Protein AF-A0AAW2T1U3-F1 (afdb_monomer_lite)

pLDDT: mean 70.85, std 22.04, range [19.8, 98.44]

Organism: Sesamum radiatum (NCBI:txid300843)

Secondary structure (DSSP, 8-state):
-EEEEETTEEEEEE-TTGGGGS---------TTPEEEEPEEEEEE---TTT-TTTS-HHHHHHHHHHTTEEEEEE-SSSSSS-S-SHHHHHHHHHHHTTT-SSEEEEPEE--HHHHT-HHHHHHHHHTT--SEEEESS--SSTTSPPP-HHHHHHHHHHHHHHT--EEEE--PPPSSGGG--S-TTSHHHHHHHHHHHHHHHTT---------S--GGGSPTT-GGG--SSPP--HHHHHHHTTT----HHHHHHHHGGGT--HHHHHIIIIIHHHHHTT-BTTB---SSSS-----EEEE--SSSS--BS-TTTTTTS-----

InterPro domains:
  IPR006680 Amidohydrolase-related [PF01979] (35-175)
  IPR011059 Metal-dependent hydrolase, composite domain superfamily [SSF51338] (3-47)
  IPR032466 Metal-dependent hydrolase [SSF51556] (39-281)
  IPR050138 Dihydroorotase/Allantoinase hydrolase-like [PTHR43668] (3-207)
  IPR056854 Allantoinase, composite domain [PF24890] (3-34)

Structure (mmCIF, N/CA/C/O backbone):
data_AF-A0AAW2T1U3-F1
#
_entry.id   AF-A0AAW2T1U3-F1
#
loop_
_atom_site.group_PDB
_atom_site.id
_atom_site.type_symbol
_atom_site.label_atom_id
_atom_site.label_alt_id
_atom_site.label_comp_id
_atom_site.label_asym_id
_atom_site.label_entity_id
_atom_site.label_seq_id
_atom_site.pdbx_PDB_ins_code
_atom_site.Cartn_x
_atom_site.Cartn_y
_atom_site.Cartn_z
_atom_site.occupancy
_atom_site.B_iso_or_equiv
_atom_site.auth_seq_id
_atom_site.auth_comp_id
_atom_site.auth_asym_id
_atom_site.auth_atom_id
_atom_site.pdbx_PDB_model_num
ATOM 1 N N . MET A 1 1 ? -17.128 -6.511 25.623 1.00 66.31 1 MET A N 1
ATOM 2 C CA . MET A 1 1 ? -15.661 -6.308 25.710 1.00 66.31 1 MET A CA 1
ATOM 3 C C . MET A 1 1 ? -15.383 -4.814 25.798 1.00 66.31 1 MET A C 1
ATOM 5 O O . MET A 1 1 ? -16.119 -4.059 25.180 1.00 66.31 1 MET A O 1
ATOM 9 N N . LYS A 1 2 ? -14.381 -4.370 26.562 1.00 74.31 2 LYS A N 1
ATOM 10 C CA . LYS A 1 2 ? -14.004 -2.949 26.672 1.00 74.31 2 LYS A CA 1
ATOM 11 C C . LYS A 1 2 ? -12.515 -2.789 26.355 1.00 74.31 2 LYS A C 1
ATOM 13 O O . LYS A 1 2 ? -11.715 -3.596 26.817 1.00 74.31 2 LYS A O 1
ATOM 18 N N . VAL A 1 3 ? -12.142 -1.766 25.586 1.00 75.19 3 VAL A N 1
ATOM 19 C CA . VAL A 1 3 ? -10.745 -1.505 25.191 1.00 75.19 3 VAL A CA 1
ATOM 20 C C . VAL A 1 3 ? -10.308 -0.159 25.758 1.00 75.19 3 VAL A C 1
ATOM 22 O O . VAL A 1 3 ? -10.872 0.877 25.415 1.00 75.19 3 VAL A O 1
ATOM 25 N N . GLU A 1 4 ? -9.301 -0.157 26.632 1.00 76.44 4 GLU A N 1
ATOM 26 C CA . GLU A 1 4 ? -8.728 1.084 27.150 1.00 76.44 4 GLU A CA 1
ATOM 27 C C . GLU A 1 4 ? -7.611 1.568 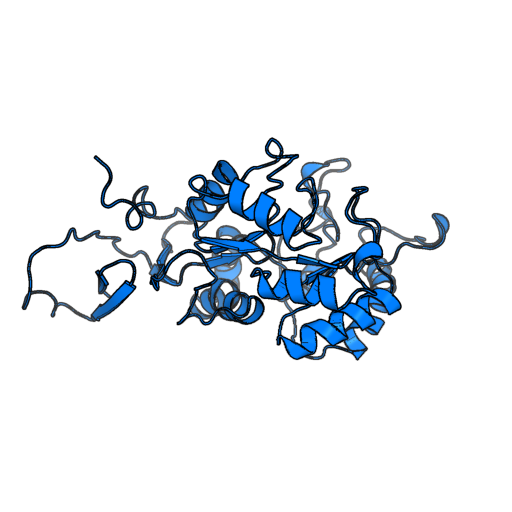26.224 1.00 76.44 4 GLU A C 1
ATOM 29 O O . GLU A 1 4 ? -6.635 0.855 25.994 1.00 76.44 4 GLU A O 1
ATOM 34 N N . VAL A 1 5 ? -7.700 2.816 25.760 1.00 75.62 5 VAL A N 1
ATOM 35 C CA . VAL A 1 5 ? -6.642 3.462 24.972 1.00 75.62 5 VAL A CA 1
ATOM 36 C C . VAL A 1 5 ? -5.960 4.565 25.789 1.00 75.62 5 VAL A C 1
ATOM 38 O O . VAL A 1 5 ? -6.611 5.345 26.493 1.00 75.62 5 VAL A O 1
ATOM 41 N N . LYS A 1 6 ? -4.626 4.644 25.740 1.00 75.06 6 LYS A N 1
ATOM 42 C CA . LYS A 1 6 ? -3.824 5.715 26.355 1.00 75.06 6 LYS A CA 1
ATOM 43 C C . LYS A 1 6 ? -2.677 6.115 25.429 1.00 75.06 6 LYS A C 1
ATOM 45 O O . LYS A 1 6 ? -1.852 5.279 25.076 1.00 75.06 6 LYS A O 1
ATOM 50 N N . GLY A 1 7 ? -2.602 7.401 25.075 1.00 72.62 7 GLY A N 1
ATOM 51 C CA . GLY A 1 7 ? -1.529 7.932 24.224 1.00 72.62 7 GLY A CA 1
ATOM 52 C C . GLY A 1 7 ? -1.446 7.225 22.872 1.00 72.62 7 GLY A C 1
ATOM 53 O O . GLY A 1 7 ? -0.357 6.857 22.447 1.00 72.62 7 GLY A O 1
ATOM 54 N N . GLY A 1 8 ? -2.606 6.944 22.269 1.00 70.50 8 GLY A N 1
ATOM 55 C CA . GLY A 1 8 ? -2.709 6.218 21.009 1.00 70.50 8 GLY A CA 1
ATOM 56 C C . GLY A 1 8 ? -2.575 4.700 21.116 1.00 70.50 8 GLY A C 1
ATOM 57 O O . GLY A 1 8 ? -2.875 4.036 20.142 1.00 70.50 8 GLY A O 1
ATOM 58 N N . LYS A 1 9 ? -2.179 4.122 22.261 1.00 67.19 9 LYS A N 1
ATOM 59 C CA . LYS A 1 9 ? -1.947 2.673 22.437 1.00 67.19 9 LYS A CA 1
ATOM 60 C C . LYS A 1 9 ? -3.082 1.981 23.174 1.00 67.19 9 LYS A C 1
ATOM 62 O O . LYS A 1 9 ? -3.606 2.543 24.136 1.00 67.19 9 LYS A O 1
ATOM 67 N N . ILE A 1 10 ? -3.372 0.731 22.811 1.00 73.75 10 ILE A N 1
ATOM 68 C CA . ILE A 1 10 ? -4.204 -0.150 23.640 1.00 73.75 10 ILE A CA 1
ATOM 69 C C . ILE A 1 10 ? -3.439 -0.432 24.939 1.00 73.75 10 ILE A C 1
ATOM 71 O O . ILE A 1 10 ? -2.336 -0.975 24.918 1.00 73.75 10 ILE A O 1
ATOM 75 N N . LYS A 1 11 ? -4.013 -0.014 26.067 1.00 75.62 11 LYS A N 1
ATOM 76 C CA . LYS A 1 11 ? -3.478 -0.224 27.417 1.00 75.62 11 LYS A CA 1
ATOM 77 C C . LYS A 1 11 ? -3.982 -1.532 28.019 1.00 75.62 11 LYS A C 1
ATOM 79 O O . LYS A 1 11 ? -3.214 -2.219 28.685 1.00 75.62 11 LYS A O 1
ATOM 84 N N . SER A 1 12 ? -5.249 -1.863 27.803 1.00 72.81 12 SER A N 1
ATOM 85 C CA . SER A 1 12 ? -5.863 -3.089 28.311 1.00 72.81 12 SER A CA 1
ATOM 86 C C . SER A 1 12 ? -7.121 -3.443 27.521 1.00 72.81 12 SER A C 1
ATOM 88 O O . SER A 1 12 ? -7.762 -2.578 26.918 1.00 72.81 12 SER A O 1
ATOM 90 N N . VAL A 1 13 ? -7.469 -4.728 27.546 1.00 75.69 13 VAL A N 1
ATOM 91 C CA . VAL A 1 13 ? -8.756 -5.255 27.087 1.00 75.69 13 VAL A CA 1
ATOM 92 C C . VAL A 1 13 ? -9.406 -5.918 28.294 1.00 75.69 13 VAL A C 1
ATOM 94 O O . VAL A 1 13 ? -8.779 -6.749 28.946 1.00 75.69 13 VAL A O 1
ATOM 97 N N . VAL A 1 14 ? -10.620 -5.491 28.633 1.00 73.44 14 VAL A N 1
ATOM 98 C CA . VAL A 1 14 ? -11.339 -5.926 29.836 1.00 73.44 14 VAL A CA 1
ATOM 99 C C . VAL A 1 14 ? -12.619 -6.647 29.429 1.00 73.44 14 VAL A C 1
ATOM 101 O O . VAL A 1 14 ? -13.410 -6.151 28.615 1.00 73.44 14 VAL A O 1
ATOM 104 N N . GLU A 1 15 ? -12.824 -7.823 30.010 1.00 69.25 15 GLU A N 1
ATOM 105 C CA . GLU A 1 15 ? -14.038 -8.622 29.869 1.00 69.25 15 GLU A CA 1
ATOM 106 C C . GLU A 1 15 ? -15.013 -8.335 31.022 1.00 69.25 15 GLU A C 1
ATOM 108 O O . GLU A 1 15 ? -14.605 -7.997 32.131 1.00 69.25 15 GLU A O 1
ATOM 113 N N . GLY A 1 16 ? -16.318 -8.442 30.757 1.00 65.12 16 GLY A N 1
ATOM 114 C CA . GLY A 1 16 ? -17.357 -8.267 31.778 1.00 65.12 16 GLY A CA 1
ATOM 115 C C . GLY A 1 16 ? -17.534 -6.839 32.320 1.00 65.12 16 GLY A C 1
ATOM 116 O O . GLY A 1 16 ? -17.120 -5.841 31.715 1.00 65.12 16 GLY A O 1
ATOM 117 N N . ASP A 1 17 ? -18.213 -6.741 33.465 1.00 64.69 17 ASP A N 1
ATOM 118 C CA . ASP A 1 17 ? -18.618 -5.483 34.111 1.00 64.69 17 ASP A CA 1
ATOM 119 C C . ASP A 1 17 ? -17.629 -4.945 35.152 1.00 64.69 17 ASP A C 1
ATOM 121 O O . ASP A 1 17 ? -17.893 -3.923 35.789 1.00 64.69 17 ASP A O 1
ATOM 125 N N . ASP A 1 18 ? -16.442 -5.543 35.237 1.00 60.94 18 ASP A N 1
ATOM 126 C CA . ASP A 1 18 ? -15.395 -5.233 36.224 1.00 60.94 18 ASP A CA 1
ATOM 127 C C . ASP A 1 18 ? -14.685 -3.875 36.005 1.00 60.94 18 ASP A C 1
ATOM 129 O O . ASP A 1 18 ? -13.613 -3.585 36.531 1.00 60.94 18 ASP A O 1
ATOM 133 N N . TRP A 1 19 ? -15.297 -2.989 35.220 1.00 60.12 19 TRP A N 1
ATOM 134 C CA . TRP A 1 19 ? -14.761 -1.679 34.852 1.00 60.12 19 TRP A CA 1
ATOM 135 C C . TRP A 1 19 ? -15.003 -0.595 35.911 1.00 60.12 19 TRP A C 1
ATOM 137 O O . TRP A 1 19 ? -14.378 0.463 35.861 1.00 60.12 19 TRP A O 1
ATOM 147 N N . ARG A 1 20 ? -15.911 -0.827 36.868 1.00 56.28 20 ARG A N 1
ATOM 148 C CA . ARG A 1 20 ? -16.372 0.207 37.813 1.00 56.28 20 ARG A CA 1
ATOM 149 C C . ARG A 1 20 ? -15.401 0.516 38.958 1.00 56.28 20 ARG A C 1
ATOM 151 O O . ARG A 1 20 ? -15.696 1.405 39.752 1.00 56.28 20 ARG A O 1
ATOM 158 N N . ALA A 1 21 ? -14.260 -0.166 39.058 1.00 51.19 21 ALA A N 1
ATOM 159 C CA . ALA A 1 21 ? -13.463 -0.122 40.282 1.00 51.19 21 ALA A CA 1
ATOM 160 C C . ALA A 1 21 ? -12.280 0.856 40.309 1.00 51.19 21 ALA A C 1
ATOM 162 O O . ALA A 1 21 ? -11.850 1.166 41.411 1.00 51.19 21 ALA A O 1
ATOM 163 N N . ASN A 1 22 ? -11.732 1.380 39.200 1.00 49.59 22 ASN A N 1
ATOM 164 C CA . ASN A 1 22 ? -10.597 2.310 39.321 1.00 49.59 22 ASN A CA 1
ATOM 165 C C . ASN A 1 22 ? -10.390 3.253 38.125 1.00 49.59 22 ASN A C 1
ATOM 167 O O . ASN A 1 22 ? -10.195 2.826 36.992 1.00 49.59 22 ASN A O 1
ATOM 171 N N . THR A 1 23 ? -10.283 4.545 38.452 1.00 52.12 23 THR A N 1
ATOM 172 C CA . THR A 1 23 ? -9.815 5.692 37.644 1.00 52.12 23 THR A CA 1
ATOM 173 C C . THR A 1 23 ? -10.788 6.306 36.630 1.00 52.12 23 THR A C 1
ATOM 175 O O . THR A 1 23 ? -10.838 5.970 35.451 1.00 52.12 23 THR A O 1
ATOM 178 N N . TRP A 1 24 ? -11.500 7.325 37.111 1.00 56.94 24 TRP A N 1
ATOM 179 C CA . TRP A 1 24 ? -12.267 8.283 36.321 1.00 56.94 24 TRP A CA 1
ATOM 180 C C . TRP A 1 24 ? -11.339 9.335 35.697 1.00 56.94 24 TRP A C 1
ATOM 182 O O . TRP A 1 24 ? -10.612 10.013 36.419 1.00 56.94 24 TRP A O 1
ATOM 192 N N . SER A 1 25 ? -11.362 9.453 34.362 1.00 53.41 25 SER A N 1
ATOM 193 C CA . SER A 1 25 ? -11.010 10.678 33.599 1.00 53.41 25 SER A CA 1
ATOM 194 C C . SER A 1 25 ? -11.196 10.577 32.068 1.00 53.41 25 SER A C 1
ATOM 196 O O . SER A 1 25 ? -10.762 11.480 31.359 1.00 53.41 25 SER A O 1
ATOM 198 N N . LYS A 1 26 ? -11.817 9.529 31.500 1.00 63.41 26 LYS A N 1
ATOM 199 C CA . LYS A 1 26 ? -11.852 9.346 30.033 1.00 63.41 26 LYS A CA 1
ATOM 200 C C . LYS A 1 26 ? -13.262 9.295 29.453 1.00 63.41 26 LYS A C 1
ATOM 202 O O . LYS A 1 26 ? -14.149 8.660 30.013 1.00 63.41 26 LYS A O 1
ATOM 207 N N . GLN A 1 27 ? -13.414 9.943 28.300 1.00 72.69 27 GLN A N 1
ATOM 208 C CA . GLN A 1 27 ? -14.537 9.802 27.379 1.00 72.69 27 GLN A CA 1
ATOM 209 C C . GLN A 1 27 ? -14.731 8.316 27.041 1.00 72.69 27 GLN A C 1
ATOM 211 O O . GLN A 1 27 ? -13.820 7.674 26.520 1.00 72.69 27 GLN A O 1
ATOM 216 N N . VAL A 1 28 ? -15.901 7.772 27.371 1.00 77.88 28 VAL A N 1
ATOM 217 C CA . VAL A 1 28 ? -16.317 6.429 26.955 1.00 77.88 28 VAL A CA 1
ATOM 218 C C . VAL A 1 28 ? -17.121 6.588 25.673 1.00 77.88 28 VAL A C 1
ATOM 220 O O . VAL A 1 28 ? -18.059 7.381 25.634 1.00 77.88 28 VAL A O 1
ATOM 223 N N . ILE A 1 29 ? -16.735 5.858 24.631 1.00 79.38 29 ILE A N 1
ATOM 224 C CA . ILE A 1 29 ? -17.495 5.782 23.385 1.00 79.38 29 ILE A CA 1
ATOM 225 C C . ILE A 1 29 ? -18.144 4.404 23.359 1.00 79.38 29 ILE A C 1
ATOM 227 O O . ILE A 1 29 ? -17.442 3.392 23.370 1.00 79.38 29 ILE A O 1
ATOM 231 N N . ASP A 1 30 ? -19.472 4.388 23.402 1.00 79.94 30 ASP A N 1
ATOM 232 C CA . ASP A 1 30 ? -20.268 3.171 23.295 1.00 79.94 30 ASP A CA 1
ATOM 233 C C . ASP A 1 30 ? -20.534 2.870 21.817 1.00 79.94 30 ASP A C 1
ATOM 235 O O . ASP A 1 30 ? -20.996 3.736 21.073 1.00 79.94 30 ASP A O 1
ATOM 239 N N . TYR A 1 31 ? -20.204 1.650 21.406 1.00 74.19 31 TYR A N 1
ATOM 240 C CA . TYR A 1 31 ? -20.352 1.164 20.037 1.00 74.19 31 TYR A CA 1
ATOM 241 C C . TYR A 1 31 ? -21.430 0.073 19.923 1.00 74.19 31 TYR A C 1
ATOM 243 O O . TYR A 1 31 ? -21.558 -0.549 18.870 1.00 74.19 31 TYR A O 1
ATOM 251 N N . GLY A 1 32 ? -22.212 -0.157 20.986 1.00 80.38 32 GLY A N 1
ATOM 252 C CA . GLY A 1 32 ? -23.281 -1.151 21.011 1.00 80.38 32 GLY A CA 1
ATOM 253 C C . GLY A 1 32 ? -22.772 -2.555 20.682 1.00 80.38 32 GLY A C 1
ATOM 254 O O . GLY A 1 32 ? -21.794 -3.026 21.259 1.00 80.38 32 GLY A O 1
ATOM 255 N N . GLU A 1 33 ? -23.424 -3.199 19.715 1.00 76.69 33 GLU A N 1
ATOM 256 C CA . GLU A 1 33 ? -23.117 -4.564 19.265 1.00 76.69 33 GLU A CA 1
ATOM 257 C C . GLU A 1 33 ? -22.034 -4.623 18.167 1.00 76.69 33 GLU A C 1
ATOM 259 O O . GLU A 1 33 ? -21.782 -5.686 17.595 1.00 76.69 33 GLU A O 1
ATOM 264 N N . ALA A 1 34 ? -21.394 -3.495 17.834 1.00 74.69 34 ALA A N 1
ATOM 265 C CA . ALA A 1 34 ? -20.351 -3.471 16.815 1.00 74.69 34 ALA A CA 1
ATOM 266 C C . ALA A 1 34 ? -19.112 -4.277 17.243 1.00 74.69 34 ALA A C 1
ATOM 268 O O . ALA A 1 34 ? -18.693 -4.295 18.405 1.00 74.69 34 ALA A O 1
ATOM 269 N N . VAL A 1 35 ? -18.476 -4.916 16.265 1.00 75.12 35 VAL A N 1
ATOM 270 C CA . VAL A 1 35 ? -17.243 -5.678 16.451 1.00 75.12 35 VAL A CA 1
ATOM 271 C C . VAL A 1 35 ? -16.053 -4.730 16.463 1.00 75.12 35 VAL A C 1
ATOM 273 O O . VAL A 1 35 ? -15.829 -3.995 15.506 1.00 75.12 35 VAL A O 1
ATOM 276 N N . ILE A 1 36 ? -15.241 -4.816 17.517 1.00 73.38 36 ILE A N 1
ATOM 277 C CA . ILE A 1 36 ? -13.933 -4.159 17.595 1.00 73.38 36 ILE A CA 1
ATOM 278 C C . ILE A 1 36 ? -12.884 -5.092 16.993 1.00 73.38 36 ILE A C 1
ATOM 280 O O . ILE A 1 36 ? -12.666 -6.187 17.513 1.00 73.38 36 ILE A O 1
ATOM 284 N N . MET A 1 37 ? -12.204 -4.656 15.935 1.00 74.31 37 MET A N 1
ATOM 285 C CA . MET A 1 37 ? -11.148 -5.429 15.273 1.00 74.31 37 MET A CA 1
ATOM 286 C C . MET A 1 37 ? -9.881 -4.590 15.046 1.00 74.31 37 MET A C 1
ATOM 288 O O . MET A 1 37 ? -9.951 -3.358 15.082 1.00 74.31 37 MET A O 1
ATOM 292 N N . PRO A 1 38 ? -8.710 -5.220 14.826 1.00 77.94 38 PRO A N 1
ATOM 293 C CA . PRO A 1 38 ? -7.517 -4.507 14.383 1.00 77.94 38 PRO A CA 1
ATOM 294 C C . PRO A 1 38 ? -7.802 -3.685 13.126 1.00 77.94 38 PRO A C 1
ATOM 296 O O . PRO A 1 38 ? -8.545 -4.128 12.248 1.00 77.94 38 PRO A O 1
ATOM 299 N N . GLY A 1 39 ? -7.211 -2.495 13.047 1.00 79.94 39 GLY A N 1
ATOM 300 C CA . GLY A 1 39 ? -7.319 -1.657 11.860 1.00 79.94 39 GLY A CA 1
ATOM 301 C C . GLY A 1 39 ? -6.777 -2.359 10.613 1.00 79.94 39 GLY A C 1
ATOM 302 O O . GLY A 1 39 ? -5.814 -3.135 10.685 1.00 79.94 39 GLY A O 1
ATOM 303 N N . LEU A 1 40 ? -7.424 -2.121 9.471 1.00 83.44 40 LEU A N 1
ATOM 304 C CA . LEU A 1 40 ? -7.040 -2.780 8.228 1.00 83.44 40 LEU A CA 1
ATOM 305 C C . LEU A 1 40 ? -5.822 -2.113 7.598 1.00 83.44 40 LEU A C 1
ATOM 307 O O . LEU A 1 40 ? -5.559 -0.924 7.812 1.00 83.44 40 LEU A O 1
ATOM 311 N N . ILE A 1 41 ? -5.097 -2.895 6.807 1.00 82.69 41 ILE A N 1
ATOM 312 C CA . ILE A 1 41 ? -3.896 -2.476 6.101 1.00 82.69 41 ILE A CA 1
ATOM 313 C C . ILE A 1 41 ? -4.074 -2.796 4.624 1.00 82.69 41 ILE A C 1
ATOM 315 O O . ILE A 1 41 ? -4.173 -3.964 4.244 1.00 82.69 41 ILE A O 1
ATOM 319 N N . ASP A 1 42 ? -4.067 -1.756 3.800 1.00 86.88 42 ASP A N 1
ATOM 320 C CA . ASP A 1 42 ? -4.045 -1.897 2.350 1.00 86.88 42 ASP A CA 1
ATOM 321 C C . ASP A 1 42 ? -2.623 -1.663 1.842 1.00 86.88 42 ASP A C 1
ATOM 323 O O . ASP A 1 42 ? -2.019 -0.619 2.080 1.00 86.88 42 ASP A O 1
ATOM 327 N N . VAL A 1 43 ? -2.069 -2.669 1.173 1.00 85.88 43 VAL A N 1
ATOM 328 C CA . VAL A 1 43 ? -0.693 -2.667 0.664 1.00 85.88 43 VAL A CA 1
ATOM 329 C C . VAL A 1 43 ? -0.596 -2.218 -0.793 1.00 85.88 43 VAL A C 1
ATOM 331 O O . VAL A 1 43 ? 0.502 -2.238 -1.349 1.00 85.88 43 VAL A O 1
ATOM 334 N N . HIS A 1 44 ? -1.711 -1.857 -1.432 1.00 90.31 44 HIS A N 1
ATOM 335 C CA . HIS A 1 44 ? -1.747 -1.500 -2.846 1.00 90.31 44 HIS A CA 1
ATOM 336 C C . HIS A 1 44 ? -2.694 -0.325 -3.105 1.00 90.31 44 HIS A C 1
ATOM 338 O O . HIS A 1 44 ? -3.707 -0.464 -3.785 1.00 90.31 44 HIS A O 1
ATOM 344 N N . ALA A 1 45 ? -2.312 0.857 -2.627 1.00 89.25 45 ALA A N 1
ATOM 345 C CA . ALA A 1 45 ? -2.989 2.105 -2.966 1.00 89.25 45 ALA A CA 1
ATOM 346 C C . ALA A 1 45 ? -2.156 2.936 -3.950 1.00 89.25 45 ALA A C 1
ATOM 348 O O . ALA A 1 45 ? -0.928 2.898 -3.910 1.00 89.25 45 ALA A O 1
ATOM 349 N N . HIS A 1 46 ? -2.828 3.697 -4.810 1.00 94.94 46 HIS A N 1
ATOM 350 C CA . HIS A 1 46 ? -2.219 4.718 -5.665 1.00 94.94 46 HIS A CA 1
ATOM 351 C C . HIS A 1 46 ? -2.840 6.058 -5.283 1.00 94.94 46 HIS A C 1
ATOM 353 O O . HIS A 1 46 ? -4.017 6.289 -5.545 1.00 94.94 46 HIS A O 1
ATOM 359 N N . LEU A 1 47 ? -2.087 6.893 -4.565 1.00 95.50 47 LEU A N 1
ATOM 360 C CA . LEU A 1 47 ? -2.536 8.223 -4.136 1.00 95.50 47 LEU A CA 1
ATOM 361 C C . LEU A 1 47 ? -2.056 9.336 -5.073 1.00 95.50 47 LEU A C 1
ATOM 363 O O . LEU A 1 47 ? -2.528 10.465 -4.965 1.00 95.50 47 LEU A O 1
ATOM 367 N N . ASP A 1 48 ? -1.118 9.018 -5.968 1.00 95.94 48 ASP A N 1
ATOM 368 C CA . ASP A 1 48 ? -0.698 9.826 -7.121 1.00 95.94 48 ASP A CA 1
ATOM 369 C C . ASP A 1 48 ? -0.150 11.232 -6.795 1.00 95.94 48 ASP A C 1
ATOM 371 O O . ASP A 1 48 ? 0.014 12.091 -7.662 1.00 95.94 48 ASP A O 1
ATOM 375 N N . ASP A 1 49 ? 0.215 11.455 -5.532 1.00 95.56 49 ASP A N 1
ATOM 376 C CA . ASP A 1 49 ? 0.712 12.718 -4.986 1.00 95.56 49 ASP A CA 1
ATOM 377 C C . ASP A 1 49 ? 2.183 12.546 -4.562 1.00 95.56 49 ASP A C 1
ATOM 379 O O . ASP A 1 49 ? 2.517 11.576 -3.873 1.00 95.56 49 ASP A O 1
ATOM 383 N N . PRO A 1 50 ? 3.105 13.444 -4.951 1.00 95.50 50 PRO A N 1
ATOM 384 C CA . PRO A 1 50 ? 2.923 14.650 -5.764 1.00 95.50 50 PRO A CA 1
ATOM 385 C C . PRO A 1 50 ? 2.763 14.381 -7.260 1.00 95.50 50 PRO A C 1
ATOM 387 O O . PRO A 1 50 ? 3.029 13.289 -7.749 1.00 95.50 50 PRO A O 1
ATOM 390 N N . GLY A 1 51 ? 2.372 15.426 -7.991 1.00 95.44 51 GLY A N 1
ATOM 391 C CA . GLY A 1 51 ? 2.483 15.507 -9.448 1.00 95.44 51 GLY A CA 1
ATOM 392 C C . GLY A 1 51 ? 1.191 15.233 -10.206 1.00 95.44 51 GLY A C 1
ATOM 393 O O . GLY A 1 51 ? 0.904 15.964 -11.147 1.00 95.44 51 GLY A O 1
ATOM 394 N N . ARG A 1 52 ? 0.409 14.239 -9.776 1.00 95.50 52 ARG A N 1
ATOM 395 C CA . ARG A 1 52 ? -0.931 13.938 -10.309 1.00 95.50 52 ARG A CA 1
ATOM 396 C C . ARG A 1 52 ? -1.966 13.945 -9.181 1.00 95.50 52 ARG A C 1
ATOM 398 O O . ARG A 1 52 ? -2.867 13.117 -9.117 1.00 95.50 52 ARG A O 1
ATOM 405 N N . THR A 1 53 ? -1.805 14.890 -8.253 1.00 93.25 53 THR A N 1
ATOM 406 C CA . THR A 1 53 ? -2.594 15.018 -7.019 1.00 93.25 53 THR A CA 1
ATOM 407 C C . THR A 1 53 ? -4.099 15.127 -7.285 1.00 93.25 53 THR A C 1
ATOM 409 O O . THR A 1 53 ? -4.897 14.802 -6.417 1.00 93.25 53 THR A O 1
ATOM 412 N N . GLU A 1 54 ? -4.500 15.592 -8.466 1.00 93.81 54 GLU A N 1
ATOM 413 C CA . GLU A 1 54 ? -5.891 15.695 -8.896 1.00 93.81 54 GLU A CA 1
ATOM 414 C C . GLU A 1 54 ? -6.549 14.356 -9.265 1.00 93.81 54 GLU A C 1
ATOM 416 O O . GLU A 1 54 ? -7.769 14.323 -9.414 1.00 93.81 54 GLU A O 1
ATOM 421 N N . TRP A 1 55 ? -5.778 13.272 -9.419 1.00 93.56 55 TRP A N 1
ATOM 422 C CA . TRP A 1 55 ? -6.321 11.928 -9.663 1.00 93.56 55 TRP A CA 1
ATOM 423 C C . TRP A 1 55 ? -6.923 11.337 -8.386 1.00 93.56 55 TRP A C 1
ATOM 425 O O . TRP A 1 55 ? -8.027 10.800 -8.419 1.00 93.56 55 TRP A O 1
ATOM 435 N N . GLU A 1 56 ? -6.223 11.498 -7.261 1.00 95.25 56 GLU A N 1
ATOM 436 C CA . GLU A 1 56 ? -6.712 11.158 -5.924 1.00 95.25 56 GLU A CA 1
ATOM 437 C C . GLU A 1 56 ? -6.151 12.163 -4.904 1.00 95.25 56 GLU A C 1
ATOM 439 O O . GLU A 1 56 ? -6.824 13.121 -4.532 1.00 95.25 56 GLU A O 1
ATOM 444 N N . GLY A 1 57 ? -4.884 12.013 -4.508 1.00 95.62 57 GLY A N 1
ATOM 445 C CA . GLY A 1 57 ? -4.223 12.864 -3.523 1.00 95.62 57 GLY A CA 1
ATOM 446 C C . GLY A 1 57 ? -4.250 12.299 -2.100 1.00 95.62 57 GLY A C 1
ATOM 447 O O . GLY A 1 57 ? -5.229 11.688 -1.665 1.00 95.62 57 GLY A O 1
ATOM 448 N N . PHE A 1 58 ? -3.194 12.564 -1.311 1.00 94.81 58 PHE A N 1
ATOM 449 C CA . PHE A 1 58 ? -3.119 12.082 0.080 1.00 94.81 58 PHE A CA 1
ATOM 450 C C . PHE A 1 58 ? -4.362 12.435 0.924 1.00 94.81 58 PHE A C 1
ATOM 452 O O . PHE A 1 58 ? -4.856 11.546 1.626 1.00 94.81 58 PHE A O 1
ATOM 459 N N . PRO A 1 59 ? -4.923 13.666 0.875 1.00 94.19 59 PRO A N 1
ATOM 460 C CA . PRO A 1 59 ? -6.072 14.016 1.707 1.00 94.19 59 PRO A CA 1
ATOM 461 C C . PRO A 1 59 ? -7.345 13.220 1.416 1.00 94.19 59 PRO A C 1
ATOM 463 O O . PRO A 1 59 ? -8.006 12.792 2.359 1.00 94.19 59 PRO A O 1
ATOM 466 N N . SER A 1 60 ? -7.751 13.063 0.153 1.00 92.56 60 SER A N 1
ATOM 467 C CA . SER A 1 60 ? -8.989 12.342 -0.178 1.00 92.56 60 SER A CA 1
ATOM 468 C C . SER A 1 60 ? -8.801 10.840 -0.023 1.00 92.56 60 SER A C 1
ATOM 470 O O . SER A 1 60 ? -9.606 10.225 0.676 1.00 92.56 60 SER A O 1
ATOM 472 N N . GLY A 1 61 ? -7.709 10.276 -0.544 1.00 91.44 61 GLY A N 1
ATOM 473 C CA . GLY A 1 61 ? -7.468 8.838 -0.483 1.00 91.44 61 GLY A CA 1
ATOM 474 C C . GLY A 1 61 ? -7.328 8.324 0.952 1.00 91.44 61 GLY A C 1
ATOM 475 O O . GLY A 1 61 ? -7.916 7.305 1.308 1.00 91.44 61 GLY A O 1
ATOM 476 N N . THR A 1 62 ? -6.661 9.068 1.845 1.00 88.38 62 THR A N 1
ATOM 477 C CA . THR A 1 62 ? -6.584 8.663 3.263 1.00 88.38 62 THR A CA 1
ATOM 478 C C . THR A 1 62 ? -7.894 8.859 4.031 1.00 88.38 62 THR A C 1
ATOM 480 O O . THR A 1 62 ? -8.163 8.100 4.963 1.00 88.38 62 THR A O 1
ATOM 483 N N . ARG A 1 63 ? -8.755 9.813 3.641 1.00 87.62 63 ARG A N 1
ATOM 484 C CA . ARG A 1 63 ? -10.126 9.905 4.181 1.00 87.62 63 ARG A CA 1
ATOM 485 C C . ARG A 1 63 ? -10.992 8.739 3.716 1.00 87.62 63 ARG A C 1
ATOM 487 O O . ARG A 1 63 ? -11.723 8.180 4.531 1.00 87.62 63 ARG A O 1
ATOM 494 N N . ALA A 1 64 ? -10.895 8.363 2.442 1.00 85.38 64 ALA A N 1
ATOM 495 C CA . ALA A 1 64 ? -11.594 7.207 1.890 1.00 85.38 64 ALA A CA 1
ATOM 496 C C . ALA A 1 64 ? -11.155 5.914 2.595 1.00 85.38 64 ALA A C 1
ATOM 498 O O . ALA A 1 64 ? -11.998 5.132 3.032 1.00 85.38 64 ALA A O 1
ATOM 499 N N . ALA A 1 65 ? -9.848 5.747 2.815 1.00 83.44 65 ALA A N 1
ATOM 500 C CA . ALA A 1 65 ? -9.292 4.644 3.590 1.00 83.44 65 ALA A CA 1
ATOM 501 C C . ALA A 1 65 ? -9.866 4.591 5.016 1.00 83.44 65 ALA A C 1
ATOM 503 O O . ALA A 1 65 ? -10.383 3.551 5.426 1.00 83.44 65 ALA A O 1
ATOM 504 N N . ALA A 1 66 ? -9.866 5.719 5.739 1.00 80.88 66 ALA A N 1
ATOM 505 C CA . ALA A 1 66 ? -10.436 5.795 7.085 1.00 80.88 66 ALA A CA 1
ATOM 506 C C . ALA A 1 66 ? -11.923 5.401 7.111 1.00 80.88 66 ALA A C 1
ATOM 508 O O . ALA A 1 66 ? -12.347 4.640 7.981 1.00 80.88 66 ALA A O 1
ATOM 509 N N . ALA A 1 67 ? -12.708 5.879 6.138 1.00 79.50 67 ALA A N 1
ATOM 510 C CA . ALA A 1 67 ? -14.124 5.538 6.008 1.00 79.50 67 ALA A CA 1
ATOM 511 C C . ALA A 1 67 ? -14.349 4.042 5.711 1.00 79.50 67 ALA A C 1
ATOM 513 O O . ALA A 1 67 ? -15.336 3.470 6.169 1.00 79.50 67 ALA A O 1
ATOM 514 N N . GLY A 1 68 ? -13.421 3.397 4.996 1.00 76.94 68 GLY A N 1
ATOM 515 C CA . GLY A 1 68 ? -13.420 1.955 4.725 1.00 76.94 68 GLY A CA 1
ATOM 516 C C . GLY A 1 68 ? -12.859 1.081 5.855 1.00 76.94 68 GLY A C 1
ATOM 517 O O . GLY A 1 68 ? -12.793 -0.138 5.700 1.00 76.94 68 GLY A O 1
ATOM 518 N N . GLY A 1 69 ? -12.434 1.678 6.974 1.00 76.06 69 GLY A N 1
ATOM 519 C CA . GLY A 1 69 ? -11.821 0.974 8.105 1.00 76.06 69 GLY A CA 1
ATOM 520 C C . GLY A 1 69 ? -10.342 0.624 7.933 1.00 76.06 69 GLY A C 1
ATOM 521 O O . GLY A 1 69 ? -9.766 -0.088 8.761 1.00 76.06 69 GLY A O 1
ATOM 522 N N . ILE A 1 70 ? -9.709 1.151 6.885 1.00 83.44 70 ILE A N 1
ATOM 523 C CA . ILE A 1 70 ? -8.270 1.059 6.670 1.00 83.44 70 ILE A CA 1
ATOM 524 C C . ILE A 1 70 ? -7.584 2.106 7.538 1.00 83.44 70 ILE A C 1
ATOM 526 O O . ILE A 1 70 ? -7.905 3.288 7.493 1.00 83.44 70 ILE A O 1
ATOM 530 N N . THR A 1 71 ? -6.625 1.667 8.346 1.00 84.75 71 THR A N 1
ATOM 531 C CA . THR A 1 71 ? -5.872 2.535 9.262 1.00 84.75 71 THR A CA 1
ATOM 532 C C . THR A 1 71 ? -4.421 2.739 8.839 1.00 84.75 71 THR A C 1
ATOM 534 O O . THR A 1 71 ? -3.727 3.587 9.419 1.00 84.75 71 THR A O 1
ATOM 537 N N . THR A 1 72 ? -3.980 1.964 7.845 1.00 86.06 72 THR A N 1
ATOM 538 C CA . THR A 1 72 ? -2.646 2.023 7.249 1.00 86.06 72 THR A CA 1
ATOM 539 C C . THR A 1 72 ? -2.727 1.735 5.749 1.00 86.06 72 THR A C 1
ATOM 541 O O . THR A 1 72 ? -3.238 0.692 5.349 1.00 86.06 72 THR A O 1
ATOM 544 N N . LEU A 1 73 ? -2.199 2.640 4.929 1.00 87.69 73 LEU A N 1
ATOM 545 C CA . LEU A 1 73 ? -1.993 2.449 3.493 1.00 87.69 73 LEU A CA 1
ATOM 546 C C . LEU A 1 73 ? -0.510 2.265 3.198 1.00 87.69 73 LEU A C 1
ATOM 548 O O . LEU A 1 73 ? 0.323 2.912 3.830 1.00 87.69 73 LEU A O 1
ATOM 552 N N . ILE A 1 74 ? -0.175 1.450 2.204 1.00 91.88 74 ILE A N 1
ATOM 553 C CA . ILE A 1 74 ? 1.141 1.469 1.572 1.00 91.88 74 ILE A CA 1
ATOM 554 C C . ILE A 1 74 ? 0.974 1.971 0.138 1.00 91.88 74 ILE A C 1
ATOM 556 O O . ILE A 1 74 ? 0.387 1.290 -0.705 1.00 91.88 74 ILE A O 1
ATOM 560 N N . ASP A 1 75 ? 1.463 3.184 -0.111 1.00 96.56 75 ASP A N 1
ATOM 561 C CA . ASP A 1 75 ? 1.345 3.862 -1.399 1.00 96.56 75 ASP A CA 1
ATOM 562 C C . ASP A 1 75 ? 2.344 3.296 -2.421 1.00 96.56 75 ASP A C 1
ATOM 564 O O . ASP A 1 75 ? 3.522 3.056 -2.118 1.00 96.56 75 ASP A O 1
ATOM 568 N N . MET A 1 76 ? 1.855 3.060 -3.637 1.00 97.56 76 MET A N 1
ATOM 569 C CA . MET A 1 76 ? 2.619 2.539 -4.765 1.00 97.56 76 MET A CA 1
ATOM 570 C C . MET A 1 76 ? 3.598 3.587 -5.321 1.00 97.56 76 MET A C 1
ATOM 572 O O . MET A 1 76 ? 3.366 4.790 -5.228 1.00 97.56 76 MET A O 1
ATOM 576 N N . PRO A 1 77 ? 4.734 3.171 -5.914 1.00 97.12 77 PRO A N 1
ATOM 577 C CA . PRO A 1 77 ? 5.800 4.105 -6.278 1.00 97.12 77 PRO A CA 1
ATOM 578 C C . PRO A 1 77 ? 5.596 4.791 -7.631 1.00 97.12 77 PRO A C 1
ATOM 580 O O . PRO A 1 77 ? 6.447 5.582 -8.024 1.00 97.12 77 PRO A O 1
ATOM 583 N N . LEU A 1 78 ? 4.530 4.472 -8.356 1.00 95.12 78 LEU A N 1
ATOM 584 C CA . LEU A 1 78 ? 4.241 4.992 -9.689 1.00 95.12 78 LEU A CA 1
ATOM 585 C C . LEU A 1 78 ? 2.968 5.839 -9.673 1.00 95.12 78 LEU A C 1
ATOM 587 O O . LEU A 1 78 ? 2.346 5.986 -8.626 1.00 95.12 78 LEU A O 1
ATOM 591 N N . ASN A 1 79 ? 2.627 6.412 -10.828 1.00 95.38 79 ASN A N 1
ATOM 592 C CA . ASN A 1 79 ? 1.534 7.365 -11.067 1.00 95.38 79 ASN A CA 1
ATOM 593 C C . ASN A 1 79 ? 1.698 8.724 -10.366 1.00 95.38 79 ASN A C 1
ATOM 595 O O . ASN A 1 79 ? 1.428 9.750 -10.988 1.00 95.38 79 ASN A O 1
ATOM 599 N N . SER A 1 80 ? 2.273 8.789 -9.167 1.00 94.50 80 SER A N 1
ATOM 600 C CA . SER A 1 80 ? 2.868 10.036 -8.670 1.00 94.50 80 SER A CA 1
ATOM 601 C C . SER A 1 80 ? 3.988 10.497 -9.608 1.00 94.50 80 SER A C 1
ATOM 603 O O . SER A 1 80 ? 4.740 9.664 -10.114 1.00 94.50 80 SER A O 1
ATOM 605 N N . PHE A 1 81 ? 4.145 11.805 -9.795 1.00 95.00 81 PHE A N 1
ATOM 606 C CA . PHE A 1 81 ? 5.234 12.386 -10.573 1.00 95.00 81 PHE A CA 1
ATOM 607 C C . PHE A 1 81 ? 6.086 13.345 -9.716 1.00 95.00 81 PHE A C 1
ATOM 609 O O . PHE A 1 81 ? 5.574 14.354 -9.221 1.00 95.00 81 PHE A O 1
ATOM 616 N N . PRO A 1 82 ? 7.399 13.093 -9.567 1.00 96.81 82 PRO A N 1
ATOM 617 C CA . PRO A 1 82 ? 8.142 11.949 -10.105 1.00 96.81 82 PRO A CA 1
ATOM 618 C C . PRO A 1 82 ? 7.803 10.628 -9.394 1.00 96.81 82 PRO A C 1
ATOM 620 O O . PRO A 1 82 ? 7.488 10.615 -8.201 1.00 96.81 82 PRO A O 1
ATOM 623 N N . SER A 1 83 ? 7.938 9.512 -10.113 1.00 98.19 83 SER A N 1
ATOM 624 C CA . SER A 1 83 ? 7.876 8.171 -9.529 1.00 98.19 83 SER A CA 1
ATOM 625 C C . SER A 1 83 ? 8.934 7.971 -8.434 1.00 98.19 83 SER A C 1
ATOM 627 O O . SER A 1 83 ? 10.046 8.497 -8.492 1.00 98.19 83 SER A O 1
ATOM 629 N N . THR A 1 84 ? 8.592 7.187 -7.413 1.00 98.25 84 THR A N 1
ATOM 630 C CA . THR A 1 84 ? 9.383 6.962 -6.193 1.00 98.25 84 THR A CA 1
ATOM 631 C C . THR A 1 84 ? 10.480 5.917 -6.412 1.00 98.25 84 THR A C 1
ATOM 633 O O . THR A 1 84 ? 10.420 4.809 -5.886 1.00 98.25 84 THR A O 1
ATOM 636 N N . VAL A 1 85 ? 11.481 6.245 -7.228 1.00 98.38 85 VAL A N 1
ATOM 637 C CA . VAL A 1 85 ? 12.569 5.333 -7.649 1.00 98.38 85 VAL A CA 1
ATOM 638 C C . VAL A 1 85 ? 13.924 5.643 -6.995 1.00 98.38 85 VAL A C 1
ATOM 640 O O . VAL A 1 85 ? 14.921 4.981 -7.280 1.00 98.38 85 VAL A O 1
ATOM 643 N N . SER A 1 86 ? 13.982 6.644 -6.115 1.00 98.44 86 SER A N 1
ATOM 644 C CA . SER A 1 86 ? 15.194 7.068 -5.403 1.00 98.44 86 SER A CA 1
ATOM 645 C C . SER A 1 86 ? 14.873 7.625 -4.013 1.00 98.44 86 SER A C 1
ATOM 647 O O . SER A 1 86 ? 13.730 7.981 -3.722 1.00 98.44 86 SER A O 1
ATOM 649 N N . GLU A 1 87 ? 15.883 7.753 -3.153 1.00 98.31 87 GLU A N 1
ATOM 650 C CA . GLU A 1 87 ? 15.739 8.395 -1.839 1.00 98.31 87 GLU A CA 1
ATOM 651 C C . GLU A 1 87 ? 15.145 9.813 -1.947 1.00 98.31 87 GLU A C 1
ATOM 653 O O . GLU A 1 87 ? 14.305 10.211 -1.141 1.00 98.31 87 GLU A O 1
ATOM 658 N N . GLU A 1 88 ? 15.562 10.586 -2.949 1.00 98.38 88 GLU A N 1
ATOM 659 C CA . GLU A 1 88 ? 15.104 11.957 -3.167 1.00 98.38 88 GLU A CA 1
ATOM 660 C C . GLU A 1 88 ? 13.616 11.997 -3.523 1.00 98.38 88 GLU A C 1
ATOM 662 O O . GLU A 1 88 ? 12.856 12.758 -2.925 1.00 98.38 88 GLU A O 1
ATOM 667 N N . THR A 1 89 ? 13.186 11.147 -4.458 1.00 98.38 89 THR A N 1
ATOM 668 C CA . THR A 1 89 ? 11.774 11.058 -4.866 1.00 98.38 89 THR A CA 1
ATOM 669 C C . THR A 1 89 ? 10.886 10.536 -3.735 1.00 98.38 89 THR A C 1
ATOM 671 O O . THR A 1 89 ? 9.796 11.068 -3.523 1.00 98.38 89 THR A O 1
ATOM 674 N N . LEU A 1 90 ? 11.382 9.603 -2.914 1.00 97.69 90 LEU A N 1
ATOM 675 C CA . LEU A 1 90 ? 10.694 9.171 -1.696 1.00 97.69 90 LEU A CA 1
ATOM 676 C C . LEU A 1 90 ? 10.527 10.327 -0.704 1.00 97.69 90 LEU A C 1
ATOM 678 O O . LEU A 1 90 ? 9.432 10.540 -0.189 1.00 97.69 90 LEU A O 1
ATOM 682 N N . LYS A 1 91 ? 11.572 11.125 -0.464 1.00 97.31 91 LYS A N 1
ATOM 683 C CA . LYS A 1 91 ? 11.482 12.297 0.424 1.00 97.31 91 LYS A CA 1
ATOM 684 C C . LYS A 1 91 ? 10.483 13.339 -0.079 1.00 97.31 91 LYS A C 1
ATOM 686 O O . LYS A 1 91 ? 9.794 13.948 0.739 1.00 97.31 91 LYS A O 1
ATOM 691 N N . LEU A 1 92 ? 10.377 13.538 -1.395 1.00 97.69 92 LEU A N 1
ATOM 692 C CA . LEU A 1 92 ? 9.354 14.412 -1.980 1.00 97.69 92 LEU A CA 1
ATOM 693 C C . LEU A 1 92 ? 7.945 13.892 -1.690 1.00 97.69 92 LEU A C 1
ATOM 695 O O . LEU A 1 92 ? 7.095 14.661 -1.242 1.00 97.69 92 LEU A O 1
ATOM 699 N N . LYS A 1 93 ? 7.719 12.590 -1.881 1.00 96.50 93 LYS A N 1
ATOM 700 C CA . LYS A 1 93 ? 6.435 11.944 -1.602 1.00 96.50 93 LYS A CA 1
ATOM 701 C C . LYS A 1 93 ? 6.064 11.993 -0.119 1.00 96.50 93 LYS A C 1
ATOM 703 O O . LYS A 1 93 ? 4.959 12.397 0.235 1.00 96.50 93 LYS A O 1
ATOM 708 N N . ILE A 1 94 ? 7.025 11.707 0.756 1.00 94.31 94 ILE A N 1
ATOM 709 C CA . ILE A 1 94 ? 6.881 11.852 2.205 1.00 94.31 94 ILE A CA 1
ATOM 710 C C . ILE A 1 94 ? 6.469 13.285 2.568 1.00 94.31 94 ILE A C 1
ATOM 712 O O . ILE A 1 94 ? 5.526 13.482 3.331 1.00 94.31 94 ILE A O 1
ATOM 716 N N . LYS A 1 95 ? 7.141 14.295 2.002 1.00 95.94 95 LYS A N 1
ATOM 717 C CA . LYS A 1 95 ? 6.805 15.706 2.228 1.00 95.94 95 LYS A CA 1
ATOM 718 C C . LYS A 1 95 ? 5.403 16.055 1.723 1.00 95.94 95 LYS A C 1
ATOM 720 O O . LYS A 1 95 ? 4.711 16.833 2.368 1.00 95.94 95 LYS A O 1
ATOM 725 N N . ALA A 1 96 ? 4.970 15.486 0.599 1.00 94.62 96 ALA A N 1
ATOM 726 C CA . ALA A 1 96 ? 3.621 15.694 0.079 1.00 94.62 96 ALA A CA 1
ATOM 727 C C . ALA A 1 96 ? 2.540 15.103 1.003 1.00 94.62 96 ALA A C 1
ATOM 729 O O . ALA A 1 96 ? 1.459 15.682 1.106 1.00 94.62 96 ALA A O 1
ATOM 730 N N . ALA A 1 97 ? 2.832 14.011 1.712 1.00 92.69 97 ALA A N 1
ATOM 731 C CA . ALA A 1 97 ? 1.921 13.403 2.682 1.00 92.69 97 ALA A CA 1
ATOM 732 C C . ALA A 1 97 ? 1.859 14.149 4.031 1.00 92.69 97 ALA A C 1
ATOM 734 O O . ALA A 1 97 ? 0.850 14.069 4.738 1.00 92.69 97 ALA A O 1
ATOM 735 N N . GLN A 1 98 ? 2.922 14.865 4.414 1.00 88.62 98 GLN A N 1
ATOM 736 C CA . GLN A 1 98 ? 3.010 15.536 5.717 1.00 88.62 98 GLN A CA 1
ATOM 737 C C . GLN A 1 98 ? 1.815 16.458 5.969 1.00 88.62 98 GLN A C 1
ATOM 739 O O . GLN A 1 98 ? 1.429 17.246 5.110 1.00 88.62 98 GLN A O 1
ATOM 744 N N . GLU A 1 99 ? 1.229 16.331 7.165 1.00 88.19 99 GLU A N 1
ATOM 745 C CA . GLU A 1 99 ? 0.102 17.149 7.650 1.00 88.19 99 GLU A CA 1
ATOM 746 C C . GLU A 1 99 ? -1.177 17.063 6.791 1.00 88.19 99 GLU A C 1
ATOM 748 O O . GLU A 1 99 ? -2.121 17.828 6.981 1.00 88.19 99 GLU A O 1
ATOM 753 N N . ARG A 1 100 ? -1.232 16.105 5.858 1.00 91.75 100 ARG A N 1
ATOM 754 C CA . ARG A 1 100 ? -2.308 15.947 4.869 1.00 91.75 100 ARG A CA 1
ATOM 755 C C . ARG A 1 100 ? -2.976 14.570 4.908 1.00 91.75 100 ARG A C 1
ATOM 757 O O . ARG A 1 100 ? -3.913 14.342 4.147 1.00 91.75 100 ARG A O 1
ATOM 764 N N . ILE A 1 101 ? -2.514 13.675 5.783 1.00 89.38 101 ILE A N 1
ATOM 765 C CA . ILE A 1 101 ? -2.988 12.291 5.919 1.00 89.38 101 ILE A CA 1
ATOM 766 C C . ILE A 1 101 ? -3.935 12.104 7.111 1.00 89.38 101 ILE A C 1
ATOM 768 O O . ILE A 1 101 ? -3.773 12.727 8.158 1.00 89.38 101 ILE A O 1
ATOM 772 N N . PHE A 1 102 ? -4.904 11.202 6.953 1.00 89.12 102 PHE A N 1
ATOM 773 C CA . PHE A 1 102 ? -5.893 10.840 7.982 1.00 89.12 102 PHE A CA 1
ATOM 774 C C . PHE A 1 102 ? -5.715 9.409 8.523 1.00 89.12 102 PHE A C 1
ATOM 776 O O . PHE A 1 102 ? -6.319 9.044 9.531 1.00 89.12 102 PHE A O 1
ATOM 783 N N . VAL A 1 103 ? -4.865 8.609 7.876 1.00 84.88 103 VAL A N 1
ATOM 784 C CA . VAL A 1 103 ? -4.445 7.257 8.284 1.00 84.88 103 VAL A CA 1
ATOM 785 C C . VAL A 1 103 ? -2.925 7.151 8.150 1.00 84.88 103 VAL A C 1
ATOM 787 O O . VAL A 1 103 ? -2.318 8.031 7.541 1.00 84.88 103 VAL A O 1
ATOM 790 N N . ASP A 1 104 ? -2.293 6.111 8.705 1.00 86.19 104 ASP A N 1
ATOM 791 C CA . ASP A 1 104 ? -0.841 5.955 8.501 1.00 86.19 104 ASP A CA 1
ATOM 792 C C . ASP A 1 104 ? -0.555 5.629 7.040 1.00 86.19 104 ASP A C 1
ATOM 794 O O . ASP A 1 104 ? -1.316 4.897 6.407 1.00 86.19 104 ASP A O 1
ATOM 798 N N . VAL A 1 105 ? 0.567 6.127 6.526 1.00 89.50 105 VAL A N 1
ATOM 799 C CA . VAL A 1 105 ? 1.003 5.844 5.161 1.00 89.50 105 VAL A CA 1
ATOM 800 C C . VAL A 1 105 ? 2.453 5.372 5.174 1.00 89.50 105 VAL A C 1
ATOM 802 O O . VAL A 1 105 ? 3.333 6.061 5.688 1.00 89.50 105 VAL A O 1
ATOM 805 N N . GLY A 1 106 ? 2.688 4.186 4.622 1.00 91.00 106 GLY A N 1
ATOM 806 C CA . GLY A 1 106 ? 4.003 3.704 4.214 1.00 91.00 106 GLY A CA 1
ATOM 807 C C . GLY A 1 106 ? 4.182 3.819 2.702 1.00 91.00 106 GLY A C 1
ATOM 808 O O . GLY A 1 106 ? 3.231 4.091 1.973 1.00 91.00 106 GLY A O 1
ATOM 809 N N . PHE A 1 107 ? 5.402 3.581 2.225 1.00 95.69 107 PHE A N 1
ATOM 810 C CA . PHE A 1 107 ? 5.746 3.774 0.817 1.00 95.69 107 PHE A CA 1
ATOM 811 C C . PHE A 1 107 ? 6.502 2.573 0.266 1.00 95.69 107 PHE A C 1
ATOM 813 O O . PHE A 1 107 ? 7.468 2.094 0.872 1.00 95.69 107 PHE A O 1
ATOM 820 N N . TRP A 1 108 ? 6.089 2.111 -0.908 1.00 97.56 108 TRP A N 1
ATOM 821 C CA . TRP A 1 108 ? 6.919 1.251 -1.739 1.00 97.56 108 TRP A CA 1
ATOM 822 C C . TRP A 1 108 ? 7.957 2.089 -2.492 1.00 97.56 108 TRP A C 1
ATOM 824 O O . TRP A 1 108 ? 7.707 3.238 -2.850 1.00 97.56 108 TRP A O 1
ATOM 834 N N . GLY A 1 109 ? 9.123 1.501 -2.751 1.00 97.81 109 GLY A N 1
ATOM 835 C CA . GLY A 1 109 ? 10.094 2.027 -3.706 1.00 97.81 109 GLY A CA 1
ATOM 836 C C . GLY A 1 109 ? 9.909 1.398 -5.087 1.00 97.81 109 GLY A C 1
ATOM 837 O O . GLY A 1 109 ? 9.371 0.302 -5.217 1.00 97.81 109 GLY A O 1
ATOM 838 N N . GLY A 1 110 ? 10.347 2.071 -6.140 1.00 98.00 110 GLY A N 1
ATOM 839 C CA . GLY A 1 110 ? 10.323 1.552 -7.503 1.00 98.00 110 GLY A CA 1
ATOM 840 C C . GLY A 1 110 ? 11.617 0.834 -7.873 1.00 98.00 110 GLY A C 1
ATOM 841 O O . GLY A 1 110 ? 12.703 1.351 -7.619 1.00 98.00 110 GLY A O 1
ATOM 842 N N . LEU A 1 111 ? 11.500 -0.330 -8.511 1.00 98.06 111 LEU A N 1
ATOM 843 C CA . LEU A 1 111 ? 12.586 -0.989 -9.235 1.00 98.06 111 LEU A CA 1
ATOM 844 C C . LEU A 1 111 ? 12.354 -0.799 -10.734 1.00 98.06 111 LEU A C 1
ATOM 846 O O . LEU A 1 111 ? 11.412 -1.375 -11.291 1.00 98.06 111 LEU A O 1
ATOM 850 N N . VAL A 1 112 ? 13.234 -0.022 -11.358 1.00 98.12 112 VAL A N 1
ATOM 851 C CA . VAL A 1 112 ? 13.201 0.359 -12.775 1.00 98.12 112 VAL A CA 1
ATOM 852 C C . VAL A 1 112 ? 14.578 0.106 -13.410 1.00 98.12 112 VAL A C 1
ATOM 854 O O . VAL A 1 112 ? 15.573 0.044 -12.682 1.00 98.12 112 VAL A O 1
ATOM 857 N N . PRO A 1 113 ? 14.685 -0.068 -14.740 1.00 97.88 113 PRO A N 1
ATOM 858 C CA . PRO A 1 113 ? 15.966 -0.261 -15.429 1.00 97.88 113 PRO A CA 1
ATOM 859 C C . PRO A 1 113 ? 17.086 0.698 -14.989 1.00 97.88 113 PRO A C 1
ATOM 861 O O . PRO A 1 113 ? 18.230 0.283 -14.814 1.00 97.88 113 PRO A O 1
ATOM 864 N N . GLU A 1 114 ? 16.749 1.964 -14.751 1.00 97.19 114 GLU A N 1
ATOM 865 C CA . GLU A 1 114 ? 17.682 3.040 -14.416 1.00 97.19 114 GLU A CA 1
ATOM 866 C C . GLU A 1 114 ? 18.349 2.861 -13.046 1.00 97.19 114 GLU A C 1
ATOM 868 O O . GLU A 1 114 ? 19.481 3.309 -12.856 1.00 97.19 114 GLU A O 1
ATOM 873 N N . ASN A 1 115 ? 17.673 2.214 -12.088 1.00 97.94 115 ASN A N 1
ATOM 874 C CA . ASN A 1 115 ? 18.210 1.982 -10.744 1.00 97.94 115 ASN A CA 1
ATOM 875 C C . ASN A 1 115 ? 18.568 0.513 -10.467 1.00 97.94 115 ASN A C 1
ATOM 877 O O . ASN A 1 115 ? 19.299 0.244 -9.515 1.00 97.94 115 ASN A O 1
ATOM 881 N N . ALA A 1 116 ? 18.127 -0.428 -11.310 1.00 97.19 116 ALA A N 1
ATOM 882 C CA . ALA A 1 116 ? 18.263 -1.862 -11.064 1.00 97.19 116 ALA A CA 1
ATOM 883 C C . ALA A 1 116 ? 19.717 -2.322 -10.883 1.00 97.19 116 ALA A C 1
ATOM 885 O O . ALA A 1 116 ? 20.005 -3.097 -9.977 1.00 97.19 116 ALA A O 1
ATOM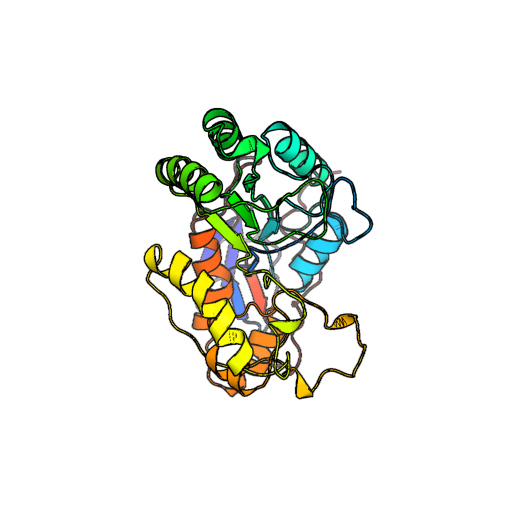 886 N N . PHE A 1 117 ? 20.645 -1.810 -11.697 1.00 97.62 117 PHE A N 1
ATOM 887 C CA . PHE A 1 117 ? 22.073 -2.157 -11.619 1.00 97.62 117 PHE A CA 1
ATOM 888 C C . PHE A 1 117 ? 22.867 -1.298 -10.622 1.00 97.62 117 PHE A C 1
ATOM 890 O O . PHE A 1 117 ? 24.092 -1.396 -10.549 1.00 97.62 117 PHE A O 1
ATOM 897 N N . ASN A 1 118 ? 22.194 -0.440 -9.853 1.00 97.50 118 ASN A N 1
ATOM 898 C CA . ASN A 1 118 ? 22.817 0.427 -8.863 1.00 97.50 118 ASN A CA 1
ATOM 899 C C . ASN A 1 118 ? 22.375 0.022 -7.453 1.00 97.50 118 ASN A C 1
ATOM 901 O O . ASN A 1 118 ? 21.472 0.620 -6.864 1.00 97.50 118 ASN A O 1
ATOM 905 N N . ALA A 1 119 ? 23.055 -0.983 -6.895 1.00 96.12 119 ALA A N 1
ATOM 906 C CA . ALA A 1 119 ? 22.760 -1.495 -5.560 1.00 96.12 119 ALA A CA 1
ATOM 907 C C . ALA A 1 119 ? 22.756 -0.388 -4.495 1.00 96.12 119 ALA A C 1
ATOM 909 O O . ALA A 1 119 ? 21.840 -0.337 -3.686 1.00 96.12 119 ALA A O 1
ATOM 910 N N . THR A 1 120 ? 23.707 0.550 -4.539 1.00 97.88 120 THR A N 1
ATOM 911 C CA . THR A 1 120 ? 23.770 1.664 -3.581 1.00 97.88 120 THR A CA 1
ATOM 912 C C . THR A 1 120 ? 22.537 2.567 -3.652 1.00 97.88 120 THR A C 1
ATOM 914 O O . THR A 1 120 ? 22.061 3.034 -2.621 1.00 97.88 120 THR A O 1
ATOM 917 N N . SER A 1 121 ? 21.988 2.814 -4.845 1.00 97.88 121 SER A N 1
ATOM 918 C CA . SER A 1 121 ? 20.752 3.594 -4.992 1.00 97.88 121 SER A CA 1
ATOM 919 C C . SER A 1 121 ? 19.554 2.879 -4.361 1.00 97.88 121 SER A C 1
ATOM 921 O O . SER A 1 121 ? 18.784 3.504 -3.629 1.00 97.88 121 SER A O 1
ATOM 923 N N . LEU A 1 122 ? 19.436 1.566 -4.582 1.00 97.88 122 LEU A N 1
ATOM 924 C CA . LEU A 1 122 ? 18.382 0.739 -3.991 1.00 97.88 122 LEU A CA 1
ATOM 925 C C . LEU A 1 122 ? 18.523 0.632 -2.464 1.00 97.88 122 LEU A C 1
ATOM 927 O O . LEU A 1 122 ? 17.534 0.761 -1.747 1.00 97.88 122 LEU A O 1
ATOM 931 N N . GLU A 1 123 ? 19.745 0.450 -1.961 1.00 97.94 123 GLU A N 1
ATOM 932 C CA . GLU A 1 123 ? 20.058 0.421 -0.526 1.00 97.94 123 GLU A CA 1
ATOM 933 C C . GLU A 1 123 ? 19.656 1.741 0.143 1.00 97.94 123 GLU A C 1
ATOM 935 O O . GLU A 1 123 ? 18.916 1.726 1.125 1.00 97.94 123 GLU A O 1
ATOM 940 N N . ARG A 1 124 ? 20.013 2.889 -0.451 1.00 97.94 124 ARG A N 1
ATOM 941 C CA . ARG A 1 124 ? 19.610 4.212 0.055 1.00 97.94 124 ARG A CA 1
ATOM 942 C C . ARG A 1 124 ? 18.098 4.417 0.067 1.00 97.94 124 ARG A C 1
ATOM 944 O O . ARG A 1 124 ? 17.573 5.010 1.005 1.00 97.94 124 ARG A O 1
ATOM 951 N N . LEU A 1 125 ? 17.384 3.925 -0.945 1.00 97.19 125 LEU A N 1
ATOM 952 C CA . LEU A 1 125 ? 15.921 3.992 -0.987 1.00 97.19 125 LEU A CA 1
ATOM 953 C C . LEU A 1 125 ? 15.280 3.174 0.150 1.00 97.19 125 LEU A C 1
ATOM 955 O O . LEU A 1 125 ? 14.350 3.647 0.806 1.00 97.19 125 LEU A O 1
ATOM 959 N N . LEU A 1 126 ? 15.800 1.975 0.425 1.00 92.88 126 LEU A N 1
ATOM 960 C CA . LEU A 1 126 ? 15.341 1.123 1.529 1.00 92.88 126 LEU A CA 1
ATOM 961 C C . LEU A 1 126 ? 15.686 1.725 2.900 1.00 92.88 126 LEU A C 1
ATOM 963 O O . LEU A 1 126 ? 14.843 1.742 3.797 1.00 92.88 126 LEU A O 1
ATOM 967 N N . GLU A 1 127 ? 16.894 2.266 3.062 1.00 94.19 127 GLU A N 1
ATOM 968 C CA . GLU A 1 127 ? 17.347 2.941 4.287 1.00 94.19 127 GLU A CA 1
ATOM 969 C C . GLU A 1 127 ? 16.561 4.219 4.582 1.00 94.19 127 GLU A C 1
ATOM 971 O O . GLU A 1 127 ? 16.315 4.544 5.744 1.00 94.19 127 GLU A O 1
ATOM 976 N N . ALA A 1 128 ? 16.102 4.910 3.537 1.00 91.50 128 ALA A N 1
ATOM 977 C CA . ALA A 1 128 ? 15.222 6.066 3.651 1.00 91.50 128 ALA A CA 1
ATOM 978 C C . ALA A 1 128 ? 13.787 5.711 4.084 1.00 91.50 128 ALA A C 1
ATOM 980 O O . ALA A 1 128 ? 13.003 6.616 4.373 1.00 91.50 128 ALA A O 1
ATOM 981 N N . GLY A 1 129 ? 13.445 4.420 4.168 1.00 88.88 129 GLY A N 1
ATOM 982 C CA . GLY A 1 129 ? 12.190 3.940 4.745 1.00 88.88 129 GLY A CA 1
ATOM 983 C C . GLY A 1 129 ? 11.232 3.262 3.768 1.00 88.88 129 GLY A C 1
ATOM 984 O O . GLY A 1 129 ? 10.112 2.948 4.173 1.00 88.88 129 GLY A O 1
ATOM 985 N N . ALA A 1 130 ? 11.635 3.004 2.517 1.00 92.38 130 ALA A N 1
ATOM 986 C CA . ALA A 1 130 ? 10.819 2.200 1.608 1.00 92.38 130 ALA A CA 1
ATOM 987 C C . ALA A 1 130 ? 10.605 0.784 2.177 1.00 92.38 130 ALA A C 1
ATOM 989 O O . ALA A 1 130 ? 11.547 0.110 2.603 1.00 92.38 130 ALA A O 1
ATOM 990 N N . LEU A 1 131 ? 9.358 0.309 2.172 1.00 90.50 131 LEU A N 1
ATOM 991 C CA . LEU A 1 131 ? 8.989 -0.973 2.788 1.00 90.50 131 LEU A CA 1
ATOM 992 C C . LEU A 1 131 ? 9.353 -2.193 1.934 1.00 90.50 131 LEU A C 1
ATOM 994 O O . LEU A 1 131 ? 9.245 -3.326 2.397 1.00 90.50 131 LEU A O 1
ATOM 998 N N . GLY A 1 132 ? 9.805 -1.959 0.707 1.00 91.75 132 GLY A N 1
ATOM 999 C CA . GLY A 1 132 ? 10.170 -2.937 -0.310 1.00 91.75 132 GLY A CA 1
ATOM 1000 C C . GLY A 1 132 ? 10.184 -2.262 -1.673 1.00 91.75 132 GLY A C 1
ATOM 1001 O O . GLY A 1 132 ? 10.083 -1.034 -1.755 1.00 91.75 132 GLY A O 1
ATOM 1002 N N . LEU A 1 133 ? 10.301 -3.056 -2.734 1.00 95.44 133 LEU A N 1
ATOM 1003 C CA . LEU A 1 133 ? 10.292 -2.538 -4.101 1.00 95.44 133 LEU A CA 1
ATOM 1004 C C . LEU A 1 133 ? 9.086 -3.061 -4.885 1.00 95.44 133 LEU A C 1
ATOM 1006 O O . LEU A 1 133 ? 8.613 -4.167 -4.641 1.00 95.44 133 LEU A O 1
ATOM 1010 N N . LYS A 1 134 ? 8.615 -2.285 -5.857 1.00 96.88 134 LYS A N 1
ATOM 1011 C CA . LYS A 1 134 ? 7.610 -2.672 -6.851 1.00 96.88 134 LYS A CA 1
ATOM 1012 C C . LYS A 1 134 ? 8.220 -2.575 -8.241 1.00 96.88 134 LYS A C 1
ATOM 1014 O O . LYS A 1 134 ? 8.986 -1.658 -8.518 1.00 96.88 134 LYS A O 1
ATOM 1019 N N . SER A 1 135 ? 7.840 -3.485 -9.125 1.00 92.75 135 SER A N 1
ATOM 1020 C CA . SER A 1 135 ? 8.230 -3.460 -10.530 1.00 92.75 135 SER A CA 1
ATOM 1021 C C . SER A 1 135 ? 7.086 -3.872 -11.457 1.00 92.75 135 SER A C 1
ATOM 1023 O O . SER A 1 135 ? 6.029 -4.325 -10.998 1.00 92.75 135 SER A O 1
ATOM 1025 N N . PHE A 1 136 ? 7.290 -3.686 -12.757 1.00 90.75 136 PHE A N 1
ATOM 1026 C CA . PHE A 1 136 ? 6.362 -4.024 -13.834 1.00 90.75 136 PHE A CA 1
ATOM 1027 C C . PHE A 1 136 ? 7.095 -4.831 -14.903 1.00 90.75 136 PHE A C 1
ATOM 1029 O O . PHE A 1 136 ? 8.169 -4.419 -15.320 1.00 90.75 136 PHE A O 1
ATOM 1036 N N . MET A 1 137 ? 6.525 -5.948 -15.356 1.00 85.50 137 MET A N 1
ATOM 1037 C CA . MET A 1 137 ? 7.076 -6.757 -16.461 1.00 85.50 137 MET A CA 1
ATOM 1038 C C . MET A 1 137 ? 6.489 -6.387 -17.831 1.00 85.50 137 MET A C 1
ATOM 1040 O O . MET A 1 137 ? 6.946 -6.880 -18.858 1.00 85.50 137 MET A O 1
ATOM 1044 N N . CYS A 1 138 ? 5.503 -5.494 -17.842 1.00 84.44 138 CYS A N 1
ATOM 1045 C CA . CYS A 1 138 ? 4.893 -4.898 -19.022 1.00 84.44 138 CYS A CA 1
ATOM 1046 C C . CYS A 1 138 ? 4.901 -3.363 -18.881 1.00 84.44 138 CYS A C 1
ATOM 1048 O O . CYS A 1 138 ? 5.135 -2.853 -17.781 1.00 84.44 138 CYS A O 1
ATOM 1050 N N . PRO A 1 139 ? 4.669 -2.592 -19.955 1.00 86.75 139 PRO A N 1
ATOM 1051 C CA . PRO A 1 139 ? 4.576 -1.140 -19.862 1.00 86.75 139 PRO A CA 1
ATOM 1052 C C . PRO A 1 139 ? 3.539 -0.700 -18.820 1.00 86.75 139 PRO A C 1
ATOM 1054 O O . PRO A 1 139 ? 2.377 -1.088 -18.883 1.00 86.75 139 PRO A O 1
ATOM 1057 N N . SER A 1 140 ? 3.954 0.150 -17.880 1.00 85.31 140 SER A N 1
ATOM 1058 C CA . SER A 1 140 ? 3.122 0.627 -16.764 1.00 85.31 140 SER A CA 1
ATOM 1059 C C . SER A 1 140 ? 2.045 1.641 -17.170 1.00 85.31 140 SER A C 1
ATOM 1061 O O . SER A 1 140 ? 1.202 2.007 -16.356 1.00 85.31 140 SER A O 1
ATOM 1063 N N . GLY A 1 141 ? 2.083 2.125 -18.415 1.00 85.56 141 GLY A N 1
ATOM 1064 C CA . GLY A 1 141 ? 1.216 3.196 -18.912 1.00 85.56 141 GLY A CA 1
ATOM 1065 C C . GLY A 1 141 ? 1.749 4.612 -18.659 1.00 85.56 141 GLY A C 1
ATOM 1066 O O . GLY A 1 141 ? 1.145 5.569 -19.141 1.00 85.56 141 GLY A O 1
ATOM 1067 N N . ILE A 1 142 ? 2.887 4.761 -17.969 1.00 88.56 142 ILE A N 1
ATOM 1068 C CA . ILE A 1 142 ? 3.570 6.045 -17.755 1.00 88.56 142 ILE A CA 1
ATOM 1069 C C . ILE A 1 142 ? 5.058 5.956 -18.119 1.00 88.56 142 ILE A C 1
ATOM 1071 O O . ILE A 1 142 ? 5.663 4.887 -18.089 1.00 88.56 142 ILE A O 1
ATOM 1075 N N . ASN A 1 143 ? 5.663 7.096 -18.457 1.00 89.56 143 ASN A N 1
ATOM 1076 C CA . ASN A 1 143 ? 7.030 7.137 -18.990 1.00 89.56 143 ASN A CA 1
ATOM 1077 C C . ASN A 1 143 ? 8.122 7.093 -17.912 1.00 89.56 143 ASN A C 1
ATOM 1079 O O . ASN A 1 143 ? 9.237 6.674 -18.198 1.00 89.56 143 ASN A O 1
ATOM 1083 N N . ASP A 1 144 ? 7.828 7.539 -16.690 1.00 92.75 144 ASP A N 1
ATOM 1084 C CA . ASP A 1 144 ? 8.794 7.633 -15.589 1.00 92.75 144 ASP A CA 1
ATOM 1085 C C . ASP A 1 144 ? 8.823 6.385 -14.689 1.00 92.75 144 ASP A C 1
ATOM 1087 O O . ASP A 1 144 ? 9.502 6.374 -13.663 1.00 92.75 144 ASP A O 1
ATOM 1091 N N . PHE A 1 145 ? 8.123 5.320 -15.096 1.00 96.56 145 PHE A N 1
ATOM 1092 C CA . PHE A 1 145 ? 8.180 4.000 -14.467 1.00 96.56 145 PHE A CA 1
ATOM 1093 C C . PHE A 1 145 ? 8.279 2.883 -15.524 1.00 96.56 145 PHE A C 1
ATOM 1095 O O . PHE A 1 145 ? 7.302 2.162 -15.761 1.00 96.56 145 PHE A O 1
ATOM 1102 N N . PRO A 1 146 ? 9.420 2.756 -16.223 1.00 95.38 146 PRO A N 1
ATOM 1103 C CA . PRO A 1 146 ? 9.565 1.781 -17.297 1.00 95.38 146 PRO A CA 1
ATOM 1104 C C . PRO A 1 146 ? 9.580 0.334 -16.786 1.00 95.38 146 PRO A C 1
ATOM 1106 O O . PRO A 1 146 ? 9.933 0.046 -15.640 1.00 95.38 146 PRO A O 1
ATOM 1109 N N . MET A 1 147 ? 9.192 -0.591 -17.667 1.00 93.19 147 MET A N 1
ATOM 1110 C CA . MET A 1 147 ? 9.153 -2.020 -17.357 1.00 93.19 147 MET A CA 1
ATOM 1111 C C . MET A 1 147 ? 10.553 -2.600 -17.126 1.00 93.19 147 MET A C 1
ATOM 1113 O O . MET A 1 147 ? 11.541 -2.173 -17.727 1.00 93.19 147 MET A O 1
ATOM 1117 N N . THR A 1 148 ? 10.634 -3.623 -16.285 1.00 91.62 148 THR A N 1
ATOM 1118 C CA . THR A 1 148 ? 11.844 -4.389 -16.010 1.00 91.62 148 THR A CA 1
ATOM 1119 C C . THR A 1 148 ? 11.852 -5.726 -16.743 1.00 91.62 148 THR A C 1
ATOM 1121 O O . THR A 1 148 ? 10.830 -6.223 -17.206 1.00 91.62 148 THR A O 1
ATOM 1124 N N . ASN A 1 149 ? 13.043 -6.316 -16.850 1.00 88.81 149 ASN A N 1
ATOM 1125 C CA . ASN A 1 149 ? 13.241 -7.678 -17.330 1.00 88.81 149 ASN A CA 1
ATOM 1126 C C . ASN A 1 149 ? 13.791 -8.549 -16.187 1.00 88.81 149 ASN A C 1
ATOM 1128 O O . ASN A 1 149 ? 14.055 -8.064 -15.081 1.00 88.81 149 ASN A O 1
ATOM 1132 N N . SER A 1 150 ? 13.999 -9.835 -16.461 1.00 87.94 150 SER A N 1
ATOM 1133 C CA . SER A 1 150 ? 14.508 -10.798 -15.480 1.00 87.94 150 SER A CA 1
ATOM 1134 C C . SER A 1 150 ? 15.865 -10.400 -14.881 1.00 87.94 150 SER A C 1
ATOM 1136 O O . SER A 1 150 ? 16.071 -10.576 -13.679 1.00 87.94 150 SER A O 1
ATOM 1138 N N . SER A 1 151 ? 16.767 -9.799 -15.667 1.00 89.00 151 SER A N 1
ATOM 1139 C CA . SER A 1 151 ? 18.059 -9.298 -15.177 1.00 89.00 151 SER A CA 1
ATOM 1140 C C . SER A 1 151 ? 17.884 -8.164 -14.165 1.00 89.00 151 SER A C 1
ATOM 1142 O O . SER A 1 151 ? 18.467 -8.223 -13.088 1.00 89.00 151 SER A O 1
ATOM 1144 N N . HIS A 1 152 ? 17.031 -7.176 -14.453 1.00 94.31 152 HIS A N 1
ATOM 1145 C CA . HIS A 1 152 ? 16.732 -6.088 -13.511 1.00 94.31 152 HIS A CA 1
ATOM 1146 C C . HIS A 1 152 ? 16.136 -6.616 -12.195 1.00 94.31 152 HIS A C 1
ATOM 1148 O O . HIS A 1 152 ? 16.554 -6.215 -11.109 1.00 94.31 152 HIS A O 1
ATOM 1154 N N . ILE A 1 153 ? 15.179 -7.547 -12.290 1.00 88.31 153 ILE A N 1
ATOM 1155 C CA . ILE A 1 153 ? 14.532 -8.178 -11.131 1.00 88.31 153 ILE A CA 1
ATOM 1156 C C . ILE A 1 153 ? 15.558 -8.925 -10.273 1.00 88.31 153 ILE A C 1
ATOM 1158 O O . ILE A 1 153 ? 15.544 -8.802 -9.047 1.00 88.31 153 ILE A O 1
ATOM 1162 N N . LYS A 1 154 ? 16.476 -9.667 -10.901 1.00 88.56 154 LYS A N 1
ATOM 1163 C CA . LYS A 1 154 ? 17.528 -10.420 -10.207 1.00 88.56 154 LYS A CA 1
ATOM 1164 C C . LYS A 1 154 ? 18.448 -9.517 -9.380 1.00 88.56 154 LYS A C 1
ATOM 1166 O O . LYS A 1 154 ? 18.771 -9.862 -8.239 1.00 88.56 154 LYS A O 1
ATOM 1171 N N . GLU A 1 155 ? 18.840 -8.367 -9.918 1.00 91.50 155 GLU A N 1
ATOM 1172 C CA . GLU A 1 155 ? 19.658 -7.398 -9.180 1.00 91.50 155 GLU A CA 1
ATOM 1173 C C . GLU A 1 155 ? 18.890 -6.808 -7.988 1.00 91.50 155 GLU A C 1
ATOM 1175 O O . GLU A 1 155 ? 19.384 -6.823 -6.858 1.00 91.50 155 GLU A O 1
ATOM 1180 N N . GLY A 1 156 ? 17.631 -6.404 -8.195 1.00 90.31 156 GLY A N 1
ATOM 1181 C CA . GLY A 1 156 ? 16.775 -5.899 -7.118 1.00 90.31 156 GLY A CA 1
ATOM 1182 C C . GLY A 1 156 ? 16.562 -6.912 -5.985 1.00 90.31 156 GLY A C 1
ATOM 1183 O O . GLY A 1 156 ? 16.685 -6.567 -4.808 1.00 90.31 156 GLY A O 1
ATOM 1184 N N . LEU A 1 157 ? 16.309 -8.184 -6.320 1.00 89.56 157 LEU A N 1
ATOM 1185 C CA . LEU A 1 157 ? 16.164 -9.269 -5.339 1.00 89.56 157 LEU A CA 1
ATOM 1186 C C . LEU A 1 157 ? 17.439 -9.482 -4.512 1.00 89.56 157 LEU A C 1
ATOM 1188 O O . LEU A 1 157 ? 17.354 -9.736 -3.308 1.00 89.56 157 LEU A O 1
ATOM 1192 N N . SER A 1 158 ? 18.612 -9.342 -5.134 1.00 89.38 158 SER A N 1
ATOM 1193 C CA . SER A 1 158 ? 19.905 -9.497 -4.456 1.00 89.38 158 SER A CA 1
ATOM 1194 C C . SER A 1 158 ? 20.111 -8.439 -3.364 1.00 89.38 158 SER A C 1
ATOM 1196 O O . SER A 1 158 ? 20.647 -8.746 -2.297 1.00 89.38 158 SER A O 1
ATOM 1198 N N . VAL A 1 159 ? 19.634 -7.209 -3.586 1.00 90.50 159 VAL A N 1
ATOM 1199 C CA . VAL A 1 159 ? 19.635 -6.142 -2.571 1.00 90.50 159 VAL A CA 1
ATOM 1200 C C . VAL A 1 159 ? 18.572 -6.400 -1.500 1.00 90.50 159 VAL A C 1
ATOM 1202 O O . VAL A 1 159 ? 18.880 -6.406 -0.307 1.00 90.50 159 VAL A O 1
ATOM 1205 N N . LEU A 1 160 ? 17.329 -6.674 -1.909 1.00 87.50 160 LEU A N 1
ATOM 1206 C CA . LEU A 1 160 ? 16.189 -6.883 -1.007 1.00 87.50 160 LEU A CA 1
ATOM 1207 C C . LEU A 1 160 ? 16.404 -8.021 -0.002 1.00 87.50 160 LEU A C 1
ATOM 1209 O O . LEU A 1 160 ? 15.968 -7.913 1.148 1.00 87.50 160 LEU A O 1
ATOM 1213 N N . ALA A 1 161 ? 17.116 -9.080 -0.401 1.00 87.19 161 ALA A N 1
ATOM 1214 C CA . ALA A 1 161 ? 17.455 -10.201 0.470 1.00 87.19 161 ALA A CA 1
ATOM 1215 C C . ALA A 1 161 ? 18.226 -9.760 1.730 1.00 87.19 161 ALA A C 1
ATOM 1217 O O . ALA A 1 161 ? 17.974 -10.291 2.814 1.00 87.19 161 ALA A O 1
ATOM 1218 N N . LYS A 1 162 ? 19.104 -8.748 1.620 1.00 88.50 162 LYS A N 1
ATOM 1219 C CA . LYS A 1 162 ? 19.851 -8.193 2.764 1.00 88.50 162 LYS A CA 1
ATOM 1220 C C . LYS A 1 162 ? 18.925 -7.507 3.774 1.00 88.50 162 LYS A C 1
ATOM 1222 O O . LYS A 1 162 ? 19.117 -7.649 4.979 1.00 88.50 162 LYS A O 1
ATOM 1227 N N . TYR A 1 163 ? 17.902 -6.804 3.282 1.00 85.50 163 TYR A N 1
ATOM 1228 C CA . TYR A 1 163 ? 16.960 -6.025 4.097 1.00 85.50 163 TYR A CA 1
ATOM 1229 C C . TYR A 1 163 ? 15.721 -6.823 4.521 1.00 85.50 163 TYR A C 1
ATOM 1231 O O . TYR A 1 163 ? 14.911 -6.318 5.299 1.00 85.50 163 TYR A O 1
ATOM 1239 N N . LYS A 1 164 ? 15.563 -8.062 4.029 1.00 86.50 164 LYS A N 1
ATOM 1240 C CA . LYS A 1 164 ? 14.385 -8.916 4.256 1.00 86.50 164 LYS A CA 1
ATOM 1241 C C . LYS A 1 164 ? 13.080 -8.205 3.872 1.00 86.50 164 LYS A C 1
ATOM 1243 O O . LYS A 1 164 ? 12.096 -8.255 4.608 1.00 86.50 164 LYS A O 1
ATOM 1248 N N . ARG A 1 165 ? 13.094 -7.515 2.730 1.00 85.12 165 ARG A N 1
ATOM 1249 C CA . ARG A 1 165 ? 11.946 -6.775 2.186 1.00 85.12 165 ARG A CA 1
ATOM 1250 C C . ARG A 1 165 ? 11.392 -7.457 0.930 1.00 85.12 165 ARG A C 1
ATOM 1252 O O . ARG A 1 165 ? 12.158 -8.118 0.228 1.00 85.12 165 ARG A O 1
ATOM 1259 N N . PRO A 1 166 ? 10.086 -7.329 0.637 1.00 89.00 166 PRO A N 1
ATOM 1260 C CA . PRO A 1 166 ? 9.487 -7.953 -0.535 1.00 89.00 166 PRO A CA 1
ATOM 1261 C C . PRO A 1 166 ? 9.810 -7.198 -1.832 1.00 89.00 166 PRO A C 1
ATOM 1263 O O . PRO A 1 166 ? 10.054 -5.987 -1.832 1.00 89.00 166 PRO A O 1
ATOM 1266 N N . LEU A 1 167 ? 9.730 -7.935 -2.943 1.00 89.94 167 LEU A N 1
ATOM 1267 C CA . LEU A 1 167 ? 9.542 -7.386 -4.282 1.00 89.94 167 LEU A CA 1
ATOM 1268 C C . LEU A 1 167 ? 8.105 -7.673 -4.721 1.00 89.94 167 LEU A C 1
ATOM 1270 O O . LEU A 1 167 ? 7.674 -8.824 -4.725 1.00 89.94 167 LEU A O 1
ATOM 1274 N N . LEU A 1 168 ? 7.381 -6.634 -5.115 1.00 88.75 168 LEU A N 1
ATOM 1275 C CA . LEU A 1 168 ? 6.063 -6.727 -5.720 1.00 88.75 168 LEU A CA 1
ATOM 1276 C C . LEU A 1 168 ? 6.237 -6.613 -7.238 1.00 88.75 168 LEU A C 1
ATOM 1278 O O . LEU A 1 168 ? 6.944 -5.727 -7.715 1.00 88.75 168 LEU A O 1
ATOM 1282 N N . VAL A 1 169 ? 5.585 -7.467 -8.022 1.00 82.75 169 VAL A N 1
ATOM 1283 C CA . VAL A 1 169 ? 5.725 -7.462 -9.486 1.00 82.75 169 VAL A CA 1
ATOM 1284 C C . VAL A 1 169 ? 4.346 -7.434 -10.125 1.00 82.75 169 VAL A C 1
ATOM 1286 O O . VAL A 1 169 ? 3.486 -8.236 -9.778 1.00 82.75 169 VAL A O 1
ATOM 1289 N N . HIS A 1 170 ? 4.121 -6.486 -11.037 1.00 84.31 170 HIS A N 1
ATOM 1290 C CA . HIS A 1 170 ? 3.000 -6.579 -11.976 1.00 84.31 170 HIS A CA 1
ATOM 1291 C C . HIS A 1 170 ? 3.424 -7.526 -13.092 1.00 84.31 170 HIS A C 1
ATOM 1293 O O . HIS A 1 170 ? 4.267 -7.164 -13.916 1.00 84.31 170 HIS A O 1
ATOM 1299 N N . ALA A 1 171 ? 2.923 -8.755 -13.033 1.00 76.88 171 ALA A N 1
ATOM 1300 C CA . ALA A 1 171 ? 3.375 -9.860 -13.863 1.00 76.88 171 ALA A CA 1
ATOM 1301 C C . ALA A 1 171 ? 2.379 -10.113 -14.999 1.00 76.88 171 ALA A C 1
ATOM 1303 O O . ALA A 1 171 ? 1.423 -10.865 -14.838 1.00 76.88 171 ALA A O 1
ATOM 1304 N N . GLU A 1 172 ? 2.629 -9.489 -16.146 1.00 73.81 172 GLU A N 1
ATOM 1305 C CA . GLU A 1 172 ? 1.895 -9.721 -17.390 1.00 73.81 172 GLU A CA 1
ATOM 1306 C C . GLU A 1 172 ? 2.896 -9.897 -18.535 1.00 73.81 172 GLU A C 1
ATOM 1308 O O . GLU A 1 172 ? 3.921 -9.214 -18.579 1.00 73.81 172 GLU A O 1
ATOM 1313 N N . ILE A 1 173 ? 2.595 -10.815 -19.456 1.00 71.00 173 ILE A N 1
ATOM 1314 C CA . ILE A 1 173 ? 3.353 -10.992 -20.699 1.00 71.00 173 ILE A CA 1
ATOM 1315 C C . ILE A 1 173 ? 2.662 -10.168 -21.774 1.00 71.00 173 ILE A C 1
ATOM 1317 O O . ILE A 1 173 ? 1.475 -10.371 -22.029 1.00 71.00 173 ILE A O 1
ATOM 1321 N N . GLN A 1 174 ? 3.403 -9.285 -22.442 1.00 64.12 174 GLN A N 1
ATOM 1322 C CA . GLN A 1 174 ? 2.919 -8.742 -23.706 1.00 64.12 174 GLN A CA 1
ATOM 1323 C C . GLN A 1 174 ? 3.058 -9.805 -24.804 1.00 64.12 174 GLN A C 1
ATOM 1325 O O . GLN A 1 174 ? 4.154 -10.341 -24.974 1.00 64.12 174 GLN A O 1
ATOM 1330 N N . PRO A 1 175 ? 1.984 -10.123 -25.545 1.00 59.16 175 PRO A N 1
ATOM 1331 C CA . PRO A 1 175 ? 2.093 -10.986 -26.713 1.00 59.16 175 PRO A CA 1
ATOM 1332 C C . PRO A 1 175 ? 2.970 -10.318 -27.781 1.00 59.16 175 PRO A C 1
ATOM 1334 O O . PRO A 1 175 ? 2.900 -9.106 -27.981 1.00 59.16 175 PRO A O 1
ATOM 1337 N N . GLU A 1 176 ? 3.795 -11.111 -28.467 1.00 55.12 176 GLU A N 1
ATOM 1338 C CA . GLU A 1 176 ? 4.752 -10.621 -29.473 1.00 55.12 176 GLU A CA 1
ATOM 1339 C C . GLU A 1 176 ? 4.069 -10.160 -30.782 1.00 55.12 176 GLU A C 1
ATOM 1341 O O . GLU A 1 176 ? 4.681 -9.448 -31.577 1.00 55.12 176 GLU A O 1
ATOM 1346 N N . ALA A 1 177 ? 2.791 -10.507 -30.989 1.00 54.91 177 ALA A N 1
ATOM 1347 C CA . ALA A 1 177 ? 1.956 -10.066 -32.108 1.00 54.91 177 ALA A CA 1
ATOM 1348 C C . ALA A 1 177 ? 0.476 -9.902 -31.695 1.00 54.91 177 ALA A C 1
ATOM 1350 O O . ALA A 1 177 ? -0.019 -10.635 -30.838 1.00 54.91 177 ALA A O 1
ATOM 1351 N N . GLU A 1 178 ? -0.259 -8.985 -32.341 1.00 51.06 178 GLU A N 1
ATOM 1352 C CA . GLU A 1 178 ? -1.715 -8.803 -32.138 1.00 51.06 178 GLU A CA 1
ATOM 1353 C C . GLU A 1 178 ? -2.522 -10.077 -32.474 1.00 51.06 178 GLU A C 1
ATOM 1355 O O . GLU A 1 178 ? -3.558 -10.334 -31.860 1.00 51.06 178 GLU A O 1
ATOM 1360 N N . ASP A 1 179 ? -2.006 -10.922 -33.375 1.00 47.16 179 ASP A N 1
ATOM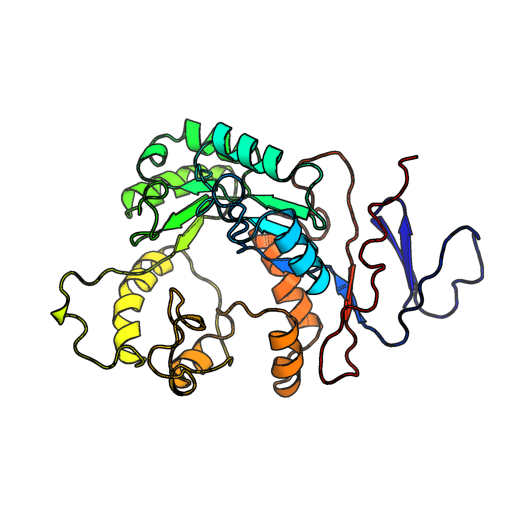 1361 C CA . ASP A 1 179 ? -2.632 -12.179 -33.811 1.00 47.16 179 ASP A CA 1
ATOM 1362 C C . ASP A 1 179 ? -2.497 -13.340 -32.801 1.00 47.16 179 ASP A C 1
ATOM 1364 O O . ASP A 1 179 ? -3.167 -14.367 -32.939 1.00 47.16 179 ASP A O 1
ATOM 1368 N N . ASP A 1 180 ? -1.664 -13.210 -31.760 1.00 47.41 180 ASP A N 1
ATOM 1369 C CA . ASP A 1 180 ? -1.405 -14.303 -30.806 1.00 47.41 180 ASP A CA 1
ATOM 1370 C C . ASP A 1 180 ? -2.514 -14.488 -29.749 1.00 47.41 180 ASP A C 1
ATOM 1372 O O . ASP A 1 180 ? -2.552 -15.489 -29.012 1.00 47.41 180 ASP A O 1
ATOM 1376 N N . ILE A 1 181 ? -3.480 -13.563 -29.712 1.00 52.84 181 ILE A N 1
ATOM 1377 C CA . ILE A 1 181 ? -4.730 -13.691 -28.953 1.00 52.84 181 ILE A CA 1
ATOM 1378 C C . ILE A 1 181 ? -5.817 -14.282 -29.864 1.00 52.84 181 ILE A C 1
ATOM 1380 O O . ILE A 1 181 ? -6.907 -13.738 -30.024 1.00 52.84 181 ILE A O 1
ATOM 1384 N N . ALA A 1 182 ? -5.546 -15.436 -30.473 1.00 48.84 182 ALA A N 1
ATOM 1385 C CA . ALA A 1 182 ? -6.601 -16.246 -31.072 1.00 48.84 182 ALA A CA 1
ATOM 1386 C C . ALA A 1 182 ? -7.510 -16.796 -29.952 1.00 48.84 182 ALA A C 1
ATOM 1388 O O . ALA A 1 182 ? -7.219 -17.831 -29.351 1.00 48.84 182 ALA A O 1
ATOM 1389 N N . GLY A 1 183 ? -8.594 -16.083 -29.626 1.00 60.91 183 GLY A N 1
ATOM 1390 C CA . GLY A 1 183 ? -9.584 -16.520 -28.638 1.00 60.91 183 GLY A CA 1
ATOM 1391 C C . GLY A 1 183 ? -10.383 -15.385 -27.997 1.00 60.91 183 GLY A C 1
ATOM 1392 O O . GLY A 1 183 ? -10.083 -14.209 -28.164 1.00 60.91 183 GLY A O 1
ATOM 1393 N N . ASN A 1 184 ? -11.418 -15.744 -27.235 1.00 63.97 184 ASN A N 1
ATOM 1394 C CA . ASN A 1 184 ? -12.172 -14.779 -26.437 1.00 63.97 184 ASN A CA 1
ATOM 1395 C C . ASN A 1 184 ? -11.262 -14.225 -25.313 1.00 63.97 184 ASN A C 1
ATOM 1397 O O . ASN A 1 184 ? -10.835 -15.009 -24.459 1.00 63.97 184 ASN A O 1
ATOM 1401 N N . PRO A 1 185 ? -10.979 -12.909 -25.250 1.00 59.91 185 PRO A N 1
ATOM 1402 C CA . PRO A 1 185 ? -10.142 -12.317 -24.200 1.00 59.91 185 PRO A CA 1
ATOM 1403 C C . PRO A 1 185 ? -10.757 -12.440 -22.795 1.00 59.91 185 PRO A C 1
ATOM 1405 O O . PRO A 1 185 ? -10.057 -12.260 -21.799 1.00 59.91 185 PRO A O 1
ATOM 1408 N N . ARG A 1 186 ? -12.051 -12.778 -22.699 1.00 60.91 186 ARG A N 1
ATOM 1409 C CA . ARG A 1 186 ? -12.746 -13.074 -21.438 1.00 60.91 186 ARG A CA 1
ATOM 1410 C C . ARG A 1 186 ? -12.562 -14.527 -20.957 1.00 60.91 186 ARG A C 1
ATOM 1412 O O . ARG A 1 186 ? -12.914 -14.799 -19.819 1.00 60.91 186 ARG A O 1
ATOM 1419 N N . SER A 1 187 ? -12.013 -15.428 -21.785 1.00 60.66 187 SER A N 1
ATOM 1420 C CA . SER A 1 187 ? -11.906 -16.877 -21.512 1.00 60.66 187 SER A CA 1
ATOM 1421 C C . SER A 1 187 ? -10.692 -17.268 -20.662 1.00 60.66 187 SER A C 1
ATOM 1423 O O . SER A 1 187 ? -9.561 -16.850 -20.936 1.00 60.66 187 SER A O 1
ATOM 1425 N N . TYR A 1 188 ? -10.901 -18.207 -19.734 1.00 51.75 188 TYR A N 1
ATOM 1426 C CA . TYR A 1 188 ? -9.858 -18.891 -18.956 1.00 51.75 188 TYR A CA 1
ATOM 1427 C C . TYR A 1 188 ? -8.698 -19.485 -19.788 1.00 51.75 188 TYR A C 1
ATOM 1429 O O . TYR A 1 188 ? -7.556 -19.510 -19.333 1.00 51.75 188 TYR A O 1
ATOM 1437 N N . SER A 1 189 ? -8.937 -19.952 -21.018 1.00 55.25 189 SER A N 1
ATOM 1438 C CA . SER A 1 189 ? -7.883 -20.548 -21.863 1.00 55.25 189 SER A CA 1
ATOM 1439 C C . SER A 1 189 ? -6.781 -19.556 -22.255 1.00 55.25 189 SER A C 1
ATOM 1441 O O . SER A 1 189 ? -5.631 -19.950 -22.432 1.00 55.25 189 SER A O 1
ATOM 1443 N N . THR A 1 190 ? -7.122 -18.271 -22.37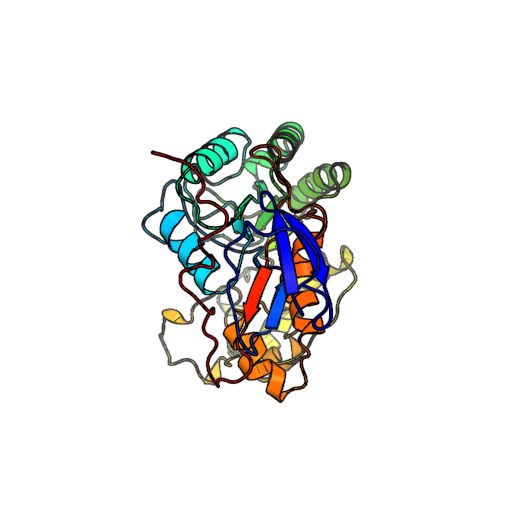1 1.00 57.78 190 THR A N 1
ATOM 1444 C CA . THR A 1 190 ? -6.182 -17.193 -22.707 1.00 57.78 190 THR A CA 1
ATOM 1445 C C . THR A 1 190 ? -5.249 -16.894 -21.525 1.00 57.78 190 THR A C 1
ATOM 1447 O O . THR A 1 190 ? -4.066 -16.632 -21.722 1.00 57.78 190 THR A O 1
ATOM 1450 N N . TYR A 1 191 ? -5.739 -17.061 -20.290 1.00 52.09 191 TYR A N 1
ATOM 1451 C CA . TYR A 1 191 ? -4.959 -16.926 -19.053 1.00 52.09 191 TYR A CA 1
ATOM 1452 C C . TYR A 1 191 ? -3.864 -17.996 -18.900 1.00 52.09 191 TYR A C 1
ATOM 1454 O O . TYR A 1 191 ? -2.795 -17.705 -18.371 1.00 52.09 191 TYR A O 1
ATOM 1462 N N . LEU A 1 192 ? -4.057 -19.219 -19.417 1.00 50.78 192 LEU A N 1
ATOM 1463 C CA . LEU A 1 192 ? -3.019 -20.264 -19.354 1.00 50.78 192 LEU A CA 1
ATOM 1464 C C . LEU A 1 192 ? -1.707 -19.862 -20.062 1.00 50.78 192 LEU A C 1
ATOM 1466 O O . LEU A 1 192 ? -0.650 -20.404 -19.737 1.00 50.78 192 LEU A O 1
ATOM 1470 N N . LYS A 1 193 ? -1.761 -18.904 -21.001 1.00 53.00 193 LYS A N 1
ATOM 1471 C CA . LYS A 1 193 ? -0.573 -18.317 -21.642 1.00 53.00 193 LYS A CA 1
ATOM 1472 C C . LYS A 1 193 ? 0.146 -17.316 -20.721 1.00 53.00 193 LYS A C 1
ATOM 1474 O O . LYS A 1 193 ? 1.369 -17.361 -20.634 1.00 53.00 193 LYS A O 1
ATOM 1479 N N . GLU A 1 194 ? -0.586 -16.485 -19.971 1.00 50.66 194 GLU A N 1
ATOM 1480 C CA . GLU A 1 194 ? -0.032 -15.623 -18.902 1.00 50.66 194 GLU A CA 1
ATOM 1481 C C . GLU A 1 194 ? 0.554 -16.464 -17.749 1.00 50.66 194 GLU A C 1
ATOM 1483 O O . GLU A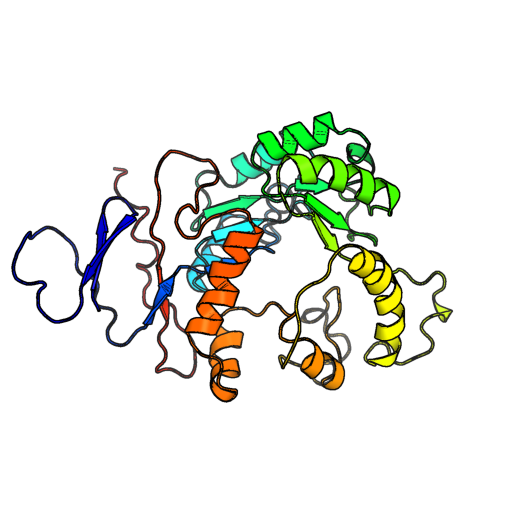 1 194 ? 1.568 -16.103 -17.145 1.00 50.66 194 GLU A O 1
ATOM 1488 N N . GLU A 1 195 ? -0.012 -17.653 -17.511 1.00 47.81 195 GLU A N 1
ATOM 1489 C CA . GLU A 1 195 ? 0.491 -18.651 -16.563 1.00 47.81 195 GLU A CA 1
ATOM 1490 C C . GLU A 1 195 ? 1.951 -19.064 -16.837 1.00 47.81 195 GLU A C 1
ATOM 1492 O O . GLU A 1 195 ? 2.604 -19.581 -15.937 1.00 47.81 195 GLU A O 1
ATOM 1497 N N . ALA A 1 196 ? 2.495 -18.840 -18.041 1.00 52.41 196 ALA A N 1
ATOM 1498 C CA . ALA A 1 196 ? 3.906 -19.076 -18.349 1.00 52.41 196 ALA A CA 1
ATOM 1499 C C . ALA A 1 196 ? 4.849 -18.077 -17.645 1.00 52.41 196 ALA A C 1
ATOM 1501 O O . ALA A 1 196 ? 5.841 -18.507 -17.057 1.00 52.41 196 ALA A O 1
ATOM 1502 N N . ALA A 1 197 ? 4.517 -16.778 -17.607 1.00 47.69 197 ALA A N 1
ATOM 1503 C CA . ALA A 1 197 ? 5.280 -15.793 -16.819 1.00 47.69 197 ALA A CA 1
ATOM 1504 C C . ALA A 1 197 ? 5.102 -16.025 -15.329 1.00 47.69 197 ALA A C 1
ATOM 1506 O O . ALA A 1 197 ? 6.048 -15.907 -14.549 1.00 47.69 197 ALA A O 1
ATOM 1507 N N . ILE A 1 198 ? 3.883 -16.394 -14.937 1.00 48.22 198 ILE A N 1
ATOM 1508 C CA . ILE A 1 198 ? 3.603 -16.783 -13.563 1.00 48.22 198 ILE A CA 1
ATOM 1509 C C . ILE A 1 198 ? 4.434 -18.029 -13.217 1.00 48.22 198 ILE A C 1
ATOM 1511 O O . ILE A 1 198 ? 5.039 -18.048 -12.157 1.00 48.22 198 ILE A O 1
ATOM 1515 N N . LYS A 1 199 ? 4.579 -19.026 -14.104 1.00 48.94 199 LYS A N 1
ATOM 1516 C CA . LYS A 1 199 ? 5.446 -20.206 -13.900 1.00 48.94 199 LYS A CA 1
ATOM 1517 C C . LYS A 1 199 ? 6.919 -19.838 -13.730 1.00 48.94 199 LYS A C 1
ATOM 1519 O O . LYS A 1 199 ? 7.553 -20.419 -12.854 1.00 48.94 199 LYS A O 1
ATOM 1524 N N . GLU A 1 200 ? 7.437 -18.869 -14.487 1.00 51.28 200 GLU A N 1
ATOM 1525 C CA . GLU A 1 200 ? 8.814 -18.364 -14.354 1.00 51.28 200 GLU A CA 1
ATOM 1526 C C . GLU A 1 200 ? 9.054 -17.680 -12.988 1.00 51.28 200 GLU A C 1
ATOM 1528 O O . GLU A 1 200 ? 10.061 -17.938 -12.321 1.00 51.28 200 GLU A O 1
ATOM 1533 N N . LEU A 1 201 ? 8.083 -16.903 -12.498 1.00 39.94 201 LEU A N 1
ATOM 1534 C CA . LEU A 1 201 ? 8.095 -16.287 -11.159 1.00 39.94 201 LEU A CA 1
ATOM 1535 C C . LEU A 1 201 ? 7.835 -17.291 -10.015 1.00 39.94 201 LEU A C 1
ATOM 1537 O O . LEU A 1 201 ? 8.448 -17.208 -8.946 1.00 39.94 201 LEU A O 1
ATOM 1541 N N . LEU A 1 202 ? 6.966 -18.281 -10.235 1.00 42.56 202 LEU A N 1
ATOM 1542 C CA . LEU A 1 202 ? 6.613 -19.340 -9.281 1.00 42.56 202 LEU A CA 1
ATOM 1543 C C . LEU A 1 202 ? 7.765 -20.325 -9.045 1.00 42.56 202 LEU A C 1
ATOM 1545 O O . LEU A 1 202 ? 7.837 -20.926 -7.971 1.00 42.56 202 LEU A O 1
ATOM 1549 N N . THR A 1 203 ? 8.705 -20.470 -9.989 1.00 48.12 203 THR A N 1
ATOM 1550 C CA . THR A 1 203 ? 9.970 -21.188 -9.741 1.00 48.12 203 THR A CA 1
ATOM 1551 C C . THR A 1 203 ? 10.768 -20.589 -8.578 1.00 48.12 203 THR A C 1
ATOM 1553 O O . THR A 1 203 ? 11.562 -21.297 -7.961 1.00 48.12 203 THR A O 1
ATOM 1556 N N . VAL A 1 204 ? 10.529 -19.316 -8.242 1.00 42.00 204 VAL A N 1
ATOM 1557 C CA . VAL A 1 204 ? 11.239 -18.562 -7.197 1.00 42.00 204 VAL A CA 1
ATOM 1558 C C . VAL A 1 204 ? 10.429 -18.444 -5.898 1.00 42.00 204 VAL A C 1
ATOM 1560 O O . VAL A 1 204 ? 11.002 -18.220 -4.835 1.00 42.00 204 VAL A O 1
ATOM 1563 N N . THR A 1 205 ? 9.107 -18.630 -5.929 1.00 37.44 205 THR A N 1
ATOM 1564 C CA . THR A 1 205 ? 8.237 -18.348 -4.776 1.00 37.44 205 THR A CA 1
ATOM 1565 C C . THR A 1 205 ? 7.121 -19.385 -4.635 1.00 37.44 205 THR A C 1
ATOM 1567 O O . THR A 1 205 ? 6.103 -19.339 -5.317 1.00 37.44 205 THR A O 1
ATOM 1570 N N . LYS A 1 206 ? 7.305 -20.342 -3.715 1.00 28.77 206 LYS A N 1
ATOM 1571 C CA . LYS A 1 206 ? 6.276 -21.318 -3.327 1.00 28.77 206 LYS A CA 1
ATOM 1572 C C . LYS A 1 206 ? 5.797 -21.049 -1.905 1.00 28.77 206 LYS A C 1
ATOM 1574 O O . LYS A 1 206 ? 6.522 -21.329 -0.960 1.00 28.77 206 LYS A O 1
ATOM 1579 N N . ASP A 1 207 ? 4.601 -20.478 -1.792 1.00 34.72 207 ASP A N 1
ATOM 1580 C CA . ASP A 1 207 ? 3.496 -20.980 -0.958 1.00 34.72 207 ASP A CA 1
ATOM 1581 C C . ASP A 1 207 ? 2.374 -19.935 -0.891 1.00 34.72 207 ASP A C 1
ATOM 1583 O O . ASP A 1 207 ? 2.560 -18.875 -0.300 1.00 34.72 207 ASP A O 1
ATOM 1587 N N . THR A 1 208 ? 1.203 -20.237 -1.471 1.00 28.50 208 THR A N 1
ATOM 1588 C CA . THR A 1 208 ? -0.161 -20.042 -0.907 1.00 28.50 208 THR A CA 1
ATOM 1589 C C . THR A 1 208 ? -1.249 -20.383 -1.951 1.00 28.50 208 THR A C 1
ATOM 1591 O O . THR A 1 208 ? -0.997 -20.326 -3.150 1.00 28.50 208 THR A O 1
ATOM 1594 N N . ARG A 1 209 ? -2.432 -20.840 -1.494 1.00 33.66 209 ARG A N 1
ATOM 1595 C CA . ARG A 1 209 ? -3.518 -21.491 -2.282 1.00 33.66 209 ARG A CA 1
ATOM 1596 C C . ARG A 1 209 ? -4.860 -20.706 -2.267 1.00 33.66 209 ARG A C 1
ATOM 1598 O O . ARG A 1 209 ? -5.075 -20.134 -1.198 1.00 33.66 209 ARG A O 1
ATOM 1605 N N . PRO A 1 210 ? -5.765 -20.815 -3.298 1.00 38.12 210 PRO A N 1
ATOM 1606 C CA . PRO A 1 210 ? -6.956 -19.963 -3.576 1.00 38.12 210 PRO A CA 1
ATOM 1607 C C . PRO A 1 210 ? -8.428 -20.449 -3.518 1.00 38.12 210 PRO A C 1
ATOM 1609 O O . PRO A 1 210 ? -8.659 -21.650 -3.508 1.00 38.12 210 PRO A O 1
ATOM 1612 N N . GLY A 1 211 ? -9.404 -19.494 -3.447 1.00 28.42 211 GLY A N 1
ATOM 1613 C CA . GLY A 1 211 ? -10.886 -19.606 -3.707 1.00 28.42 211 GLY A CA 1
ATOM 1614 C C . GLY A 1 211 ? -11.858 -18.781 -2.792 1.00 28.42 211 GLY A C 1
ATOM 1615 O O . GLY A 1 211 ? -11.392 -18.446 -1.699 1.00 28.42 211 GLY A O 1
ATOM 1616 N N . GLY A 1 212 ? -13.152 -18.388 -3.120 1.00 29.78 212 GLY A N 1
ATOM 1617 C CA . GLY A 1 212 ? -13.930 -17.967 -4.387 1.00 29.78 212 GLY A CA 1
ATOM 1618 C C . GLY A 1 212 ? -14.824 -16.617 -4.380 1.00 29.78 212 GLY A C 1
ATOM 1619 O O . GLY A 1 212 ? -15.486 -16.387 -3.387 1.00 29.78 212 GLY A O 1
ATOM 1620 N N . SER A 1 213 ? -14.892 -15.748 -5.443 1.00 39.34 213 SER A N 1
ATOM 1621 C CA . SER A 1 213 ? -16.032 -14.856 -5.929 1.00 39.34 213 SER A CA 1
ATOM 1622 C C . SER A 1 213 ? -16.359 -13.314 -5.678 1.00 39.34 213 SER A C 1
ATOM 1624 O O . SER A 1 213 ? -17.136 -12.983 -4.780 1.00 39.34 213 SER A O 1
ATOM 1626 N N . SER A 1 214 ? -16.016 -12.399 -6.632 1.00 43.88 214 SER A N 1
ATOM 1627 C CA . SER A 1 214 ? -16.622 -11.050 -6.959 1.00 43.88 214 SER A CA 1
ATOM 1628 C C . SER A 1 214 ? -17.073 -10.975 -8.429 1.00 43.88 214 SER A C 1
ATOM 1630 O O . SER A 1 214 ? -16.668 -11.843 -9.179 1.00 43.88 214 SER A O 1
ATOM 1632 N N . GLU A 1 215 ? -17.876 -9.991 -8.857 1.00 53.66 215 GLU A N 1
ATOM 1633 C CA . GLU A 1 215 ? -18.445 -9.794 -10.226 1.00 53.66 215 GLU A CA 1
ATOM 1634 C C . GLU A 1 215 ? -17.593 -10.322 -11.409 1.00 53.66 215 GLU A C 1
ATOM 1636 O O . GLU A 1 215 ? -16.379 -10.110 -11.457 1.00 53.66 215 GLU A O 1
ATOM 1641 N N . GLY A 1 216 ? -18.234 -11.055 -12.331 1.00 58.31 216 GLY A N 1
ATOM 1642 C CA . GLY A 1 216 ? -17.590 -11.719 -13.480 1.00 58.31 216 GLY A CA 1
ATOM 1643 C C . GLY A 1 216 ? -17.621 -10.884 -14.765 1.00 58.31 216 GLY A C 1
ATOM 1644 O O . GLY A 1 216 ? -18.425 -9.966 -14.907 1.00 58.31 216 GLY A O 1
ATOM 1645 N N . ALA A 1 217 ? -16.760 -11.199 -15.736 1.00 68.69 217 ALA A N 1
ATOM 1646 C CA . ALA A 1 217 ? -16.641 -10.442 -16.989 1.00 68.69 217 ALA A CA 1
ATOM 1647 C C . ALA A 1 217 ? -17.924 -10.440 -17.841 1.00 68.69 217 ALA A C 1
ATOM 1649 O O . ALA A 1 217 ? -18.127 -9.539 -18.654 1.00 68.69 217 ALA A O 1
ATOM 1650 N N . GLU A 1 218 ? -18.781 -11.444 -17.675 1.00 73.50 218 GLU A N 1
ATOM 1651 C CA . GLU A 1 218 ? -20.107 -11.540 -18.286 1.00 73.50 218 GLU A CA 1
ATOM 1652 C C . GLU A 1 218 ? -21.109 -10.495 -17.768 1.00 73.50 218 GLU A C 1
ATOM 1654 O O . GLU A 1 218 ? -22.099 -10.223 -18.444 1.00 73.50 218 GLU A O 1
ATOM 1659 N N . GLU A 1 219 ? -20.843 -9.881 -16.612 1.00 71.12 219 GLU A N 1
ATOM 1660 C CA . GLU A 1 219 ? -21.704 -8.870 -15.985 1.00 71.12 219 GLU A CA 1
ATOM 1661 C C . GLU A 1 219 ? -21.309 -7.430 -16.382 1.00 71.12 219 GLU A C 1
ATOM 1663 O O . GLU A 1 219 ? -22.033 -6.484 -16.072 1.00 71.12 219 GLU A O 1
ATOM 1668 N N . ILE A 1 220 ? -20.193 -7.250 -17.105 1.00 67.44 220 ILE A N 1
ATOM 1669 C CA . ILE A 1 220 ? -19.670 -5.938 -17.516 1.00 67.44 220 ILE A CA 1
ATOM 1670 C C . ILE A 1 220 ? -20.289 -5.507 -18.857 1.00 67.44 220 ILE A C 1
ATOM 1672 O O . ILE A 1 220 ? -20.097 -6.201 -19.862 1.00 67.44 220 ILE A O 1
ATOM 1676 N N . PRO A 1 221 ? -20.967 -4.342 -18.926 1.00 73.81 221 PRO A N 1
ATOM 1677 C CA . PRO A 1 221 ? -21.464 -3.801 -20.186 1.00 73.81 221 PRO A CA 1
ATOM 1678 C C . PRO A 1 221 ? -20.337 -3.521 -21.184 1.00 73.81 221 PRO A C 1
ATOM 1680 O O . PRO A 1 221 ? -19.277 -2.997 -20.832 1.00 73.81 221 PRO A O 1
ATOM 1683 N N . ASP A 1 222 ? -20.581 -3.825 -22.457 1.00 71.31 222 ASP A N 1
ATOM 1684 C CA . ASP A 1 222 ? -19.589 -3.610 -23.507 1.00 71.31 222 ASP A CA 1
ATOM 1685 C C . ASP A 1 222 ? -19.197 -2.128 -23.622 1.00 71.31 222 ASP A C 1
ATOM 1687 O O . ASP A 1 222 ? -20.041 -1.235 -23.703 1.00 71.31 222 ASP A O 1
ATOM 1691 N N . GLY A 1 223 ? -17.885 -1.873 -23.637 1.00 69.94 223 GLY A N 1
ATOM 1692 C CA . GLY A 1 223 ? -17.317 -0.526 -23.735 1.00 69.94 223 GLY A CA 1
ATOM 1693 C C . GLY A 1 223 ? -17.293 0.276 -22.428 1.00 69.94 223 GLY A C 1
ATOM 1694 O O . GLY A 1 223 ? -16.834 1.417 -22.448 1.00 69.94 223 GLY A O 1
ATOM 1695 N N . ASP A 1 224 ? -17.734 -0.285 -21.297 1.00 71.25 224 ASP A N 1
ATOM 1696 C CA . ASP A 1 224 ? -17.703 0.418 -20.012 1.00 71.25 224 ASP A CA 1
ATOM 1697 C C . ASP A 1 224 ? -16.283 0.481 -19.429 1.00 71.25 224 ASP A C 1
ATOM 1699 O O . ASP A 1 224 ? -15.746 -0.480 -18.873 1.00 71.25 224 ASP A O 1
ATOM 1703 N N . THR A 1 225 ? -15.657 1.650 -19.549 1.00 70.00 225 THR A N 1
ATOM 1704 C CA . THR A 1 225 ? -14.268 1.871 -19.131 1.00 70.00 225 THR A CA 1
ATOM 1705 C C . THR A 1 225 ? -14.078 1.896 -17.618 1.00 70.00 225 THR A C 1
ATOM 1707 O O . THR A 1 225 ? -12.939 1.794 -17.167 1.00 70.00 225 THR A O 1
ATOM 1710 N N . ARG A 1 226 ? -15.153 1.974 -16.821 1.00 64.50 226 ARG A N 1
ATOM 1711 C CA . ARG A 1 226 ? -15.075 1.967 -15.348 1.00 64.50 226 ARG A CA 1
ATOM 1712 C C . ARG A 1 226 ? -14.611 0.622 -14.788 1.00 64.50 226 ARG A C 1
ATOM 1714 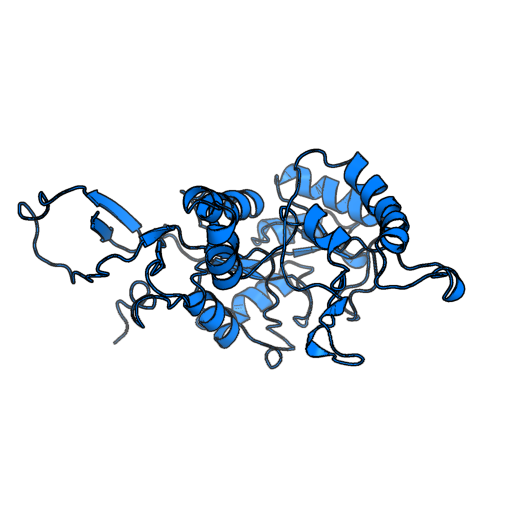O O . ARG A 1 226 ? -14.057 0.583 -13.698 1.00 64.50 226 ARG A O 1
ATOM 1721 N N . PHE A 1 227 ? -14.807 -0.457 -15.544 1.00 61.19 227 PHE A N 1
ATOM 1722 C CA . PHE A 1 227 ? -14.393 -1.816 -15.183 1.00 61.19 227 PHE A CA 1
ATOM 1723 C C . PHE A 1 227 ? -13.037 -2.210 -15.788 1.00 61.19 227 PHE A C 1
ATOM 1725 O O . PHE A 1 227 ? -12.587 -3.347 -15.644 1.00 61.19 227 PHE A O 1
ATOM 1732 N N . LYS A 1 228 ? -12.374 -1.285 -16.495 1.00 63.94 228 LYS A N 1
ATOM 1733 C CA . LYS A 1 228 ? -11.061 -1.532 -17.086 1.00 63.94 228 LYS A CA 1
ATOM 1734 C C . LYS A 1 228 ? -9.998 -1.552 -15.986 1.00 63.94 228 LYS A C 1
ATOM 1736 O O . LYS A 1 228 ? -9.693 -0.521 -15.396 1.00 63.94 228 LYS A O 1
ATOM 1741 N N . CYS A 1 229 ? -9.378 -2.708 -15.779 1.00 60.03 229 CYS A N 1
ATOM 1742 C CA . CYS A 1 229 ? -8.231 -2.890 -14.892 1.00 60.03 229 CYS A CA 1
ATOM 1743 C C . CYS A 1 229 ? -7.178 -3.810 -15.532 1.00 60.03 229 CYS A C 1
ATOM 1745 O O . CYS A 1 229 ? -7.428 -4.437 -16.564 1.00 60.03 229 CYS A O 1
ATOM 1747 N N . ALA A 1 230 ? -5.986 -3.846 -14.936 1.00 57.78 230 ALA A N 1
ATOM 1748 C CA . ALA A 1 230 ? -4.900 -4.748 -15.300 1.00 57.78 230 ALA A CA 1
ATOM 1749 C C . ALA A 1 230 ? -4.396 -5.439 -14.016 1.00 57.78 230 ALA A C 1
ATOM 1751 O O . ALA A 1 230 ? -3.970 -4.730 -13.098 1.00 57.78 230 ALA A O 1
ATOM 1752 N N . PRO A 1 231 ? -4.468 -6.778 -13.909 1.00 62.31 231 PRO A N 1
ATOM 1753 C CA . PRO A 1 231 ? -5.107 -7.693 -14.862 1.00 62.31 231 PRO A CA 1
ATOM 1754 C C . PRO A 1 231 ? -6.629 -7.453 -14.957 1.00 62.31 231 PRO A C 1
ATOM 1756 O O . PRO A 1 231 ? -7.232 -7.029 -13.970 1.00 62.31 231 PRO A O 1
ATOM 1759 N N . PRO A 1 232 ? -7.268 -7.691 -16.119 1.00 62.88 232 PRO A N 1
ATOM 1760 C CA . PRO A 1 232 ? -8.685 -7.383 -16.319 1.00 62.88 232 PRO A CA 1
ATOM 1761 C C . PRO A 1 232 ? -9.608 -8.388 -15.614 1.00 62.88 232 PRO A C 1
ATOM 1763 O O . PRO A 1 232 ? -9.234 -9.542 -15.392 1.00 62.88 232 PRO A O 1
ATOM 1766 N N . ILE A 1 233 ? -10.842 -7.962 -15.314 1.00 66.12 233 ILE A N 1
ATOM 1767 C CA . ILE A 1 233 ? -11.900 -8.824 -14.757 1.00 66.12 233 ILE A CA 1
ATOM 1768 C C . ILE A 1 233 ? -12.176 -9.988 -15.726 1.00 66.12 233 ILE A C 1
ATOM 1770 O O . ILE A 1 233 ? -12.253 -9.796 -16.943 1.00 66.12 233 ILE A O 1
ATOM 1774 N N . ARG A 1 234 ? -12.294 -11.207 -15.185 1.00 71.50 234 ARG A N 1
ATOM 1775 C CA . ARG A 1 234 ? -12.422 -12.466 -15.943 1.00 71.50 234 ARG A CA 1
ATOM 1776 C C . ARG A 1 234 ? -13.764 -13.152 -15.692 1.00 71.50 234 ARG A C 1
ATOM 1778 O O . ARG A 1 234 ? -14.548 -12.703 -14.861 1.00 71.50 234 ARG A O 1
ATOM 1785 N N . ASP A 1 235 ? -14.018 -14.222 -16.441 1.00 67.19 235 ASP A N 1
ATOM 1786 C CA . ASP A 1 235 ? -15.215 -15.054 -16.308 1.00 67.19 235 ASP A CA 1
ATOM 1787 C C . ASP A 1 235 ? -15.393 -15.667 -14.901 1.00 67.19 235 ASP A C 1
ATOM 1789 O O . ASP A 1 235 ? -14.453 -15.755 -14.096 1.00 67.19 235 ASP A O 1
ATOM 1793 N N . ALA A 1 236 ? -16.621 -16.103 -14.600 1.00 67.50 236 ALA A N 1
ATOM 1794 C CA . ALA A 1 236 ? -16.947 -16.758 -13.333 1.00 67.50 236 ALA A CA 1
ATOM 1795 C C . ALA A 1 236 ? -16.056 -17.976 -13.011 1.00 67.50 236 ALA A C 1
ATOM 1797 O O . ALA A 1 236 ? -15.682 -18.177 -11.853 1.00 67.50 236 ALA A O 1
ATOM 1798 N N . ASP A 1 237 ? -15.668 -18.760 -14.019 1.00 65.69 237 ASP A N 1
ATOM 1799 C CA . ASP A 1 237 ? -14.843 -19.960 -13.840 1.00 65.69 237 ASP A CA 1
ATOM 1800 C C . ASP A 1 237 ? -13.423 -19.628 -13.355 1.00 65.69 237 ASP A C 1
ATOM 1802 O O . ASP A 1 237 ? -12.830 -20.373 -12.566 1.00 65.69 237 ASP A O 1
ATOM 1806 N N . ASN A 1 238 ? -12.845 -18.520 -13.826 1.00 64.56 238 ASN A N 1
ATOM 1807 C CA . ASN A 1 238 ? -11.562 -18.003 -13.359 1.00 64.56 238 ASN A CA 1
ATOM 1808 C C . ASN A 1 238 ? -11.689 -17.417 -11.941 1.00 64.56 238 ASN A C 1
ATOM 1810 O O . ASN A 1 238 ? -10.886 -17.720 -11.056 1.00 64.56 238 ASN A O 1
ATOM 1814 N N . LYS A 1 239 ? -12.753 -16.650 -11.703 1.00 60.22 239 LYS A N 1
ATOM 1815 C CA . LYS A 1 239 ? -13.105 -16.040 -10.413 1.00 60.22 239 LYS A CA 1
ATOM 1816 C C . LYS A 1 239 ? -13.211 -17.057 -9.270 1.00 60.22 239 LYS A C 1
ATOM 1818 O O . LYS A 1 239 ? -12.635 -16.831 -8.202 1.00 60.22 239 LYS A O 1
ATOM 1823 N N . GLU A 1 240 ? -13.909 -18.176 -9.475 1.00 57.75 240 GLU A N 1
ATOM 1824 C CA . GLU A 1 240 ? -14.040 -19.246 -8.468 1.00 57.75 240 GLU A CA 1
ATOM 1825 C C . GLU A 1 240 ? -12.671 -19.814 -8.057 1.00 57.75 240 GLU A C 1
ATOM 1827 O O . GLU A 1 240 ? -12.432 -20.136 -6.892 1.00 57.75 240 GLU A O 1
ATOM 1832 N N . LYS A 1 241 ? -11.718 -19.851 -8.996 1.00 58.09 241 LYS A N 1
ATOM 1833 C CA . LYS A 1 241 ? -10.355 -20.344 -8.760 1.00 58.09 241 LYS A CA 1
ATOM 1834 C C . LYS A 1 241 ? -9.441 -19.323 -8.073 1.00 58.09 241 LYS A C 1
ATOM 1836 O O . LYS A 1 241 ? -8.405 -19.734 -7.560 1.00 58.09 241 LYS A O 1
ATOM 1841 N N . LEU A 1 242 ? -9.769 -18.024 -8.057 1.00 55.47 242 LEU A N 1
ATOM 1842 C CA . LEU A 1 242 ? -8.823 -16.941 -7.718 1.00 55.47 242 LEU A CA 1
ATOM 1843 C C . LEU A 1 242 ? -9.040 -16.218 -6.390 1.00 55.47 242 LEU A C 1
ATOM 1845 O O . LEU A 1 242 ? -8.267 -15.347 -6.021 1.00 55.47 242 LEU A O 1
ATOM 1849 N N . TRP A 1 243 ? -10.057 -16.516 -5.619 1.00 49.03 243 TRP A N 1
ATOM 1850 C CA . TRP A 1 243 ? -10.448 -15.620 -4.511 1.00 49.03 243 TRP A CA 1
ATOM 1851 C C . TRP A 1 243 ? -9.677 -15.714 -3.206 1.00 49.03 243 TRP A C 1
ATOM 1853 O O . TRP A 1 243 ? -9.976 -14.951 -2.298 1.00 49.03 243 TRP A O 1
ATOM 1863 N N . THR A 1 244 ? -8.622 -16.527 -3.105 1.00 40.31 244 THR A N 1
ATOM 1864 C CA . THR A 1 244 ? -7.610 -16.167 -2.087 1.00 40.31 244 THR A CA 1
ATOM 1865 C C . THR A 1 244 ? -6.511 -15.276 -2.652 1.00 40.31 244 THR A C 1
ATOM 1867 O O . THR A 1 244 ? -5.593 -14.938 -1.910 1.00 40.31 244 THR A O 1
ATOM 1870 N N . ALA A 1 245 ? -6.512 -15.006 -3.954 1.00 41.75 245 ALA A N 1
ATOM 1871 C CA . ALA A 1 245 ? -5.524 -14.173 -4.625 1.00 41.75 245 ALA A CA 1
ATOM 1872 C C . ALA A 1 245 ? -6.062 -12.760 -4.905 1.00 41.75 245 ALA A C 1
ATOM 1874 O O . ALA A 1 245 ? -5.282 -11.866 -5.213 1.00 41.75 245 ALA A O 1
ATOM 1875 N N . LEU A 1 246 ? -7.375 -12.547 -4.785 1.00 44.09 246 LEU A N 1
ATOM 1876 C CA . LEU A 1 246 ? -8.027 -11.276 -5.083 1.00 44.09 246 LEU A CA 1
ATOM 1877 C C . LEU A 1 246 ? -8.095 -10.349 -3.852 1.00 44.09 246 LEU A C 1
ATOM 1879 O O . LEU A 1 246 ? -8.367 -10.785 -2.732 1.00 44.09 246 LEU A O 1
ATOM 1883 N N . MET A 1 247 ? -7.875 -9.052 -4.084 1.00 42.53 247 MET A N 1
ATOM 1884 C CA . MET A 1 247 ? -8.030 -7.973 -3.103 1.00 42.53 247 MET A CA 1
ATOM 1885 C C . MET A 1 247 ? -9.434 -7.357 -3.239 1.00 42.53 247 MET A C 1
ATOM 1887 O O . MET A 1 247 ? -9.745 -6.787 -4.280 1.00 42.53 247 MET A O 1
ATOM 1891 N N . PHE A 1 248 ? -10.273 -7.435 -2.200 1.00 51.19 248 PHE A N 1
ATOM 1892 C CA . PHE A 1 248 ? -11.589 -6.768 -2.145 1.00 51.19 248 PHE A CA 1
ATOM 1893 C C . PHE A 1 248 ? -11.683 -5.761 -1.027 1.00 51.19 248 PHE A C 1
ATOM 1895 O O . PHE A 1 248 ? -11.373 -6.070 0.106 1.00 51.19 248 PHE A O 1
ATOM 1902 N N . VAL A 1 249 ? -12.284 -4.605 -1.257 1.00 56.34 249 VAL A N 1
ATOM 1903 C CA . VAL A 1 249 ? -12.601 -3.717 -0.131 1.00 56.34 249 VAL A CA 1
ATOM 1904 C C . VAL A 1 249 ? -13.449 -4.441 0.937 1.00 56.34 249 VAL A C 1
ATOM 1906 O O . VAL A 1 249 ? -14.311 -5.270 0.622 1.00 56.34 249 VAL A O 1
ATOM 1909 N N . LEU A 1 250 ? -13.189 -4.154 2.220 1.00 60.25 250 LEU A N 1
ATOM 1910 C CA . LEU A 1 250 ? -13.788 -4.841 3.377 1.00 60.25 250 LEU A CA 1
ATOM 1911 C C . LEU A 1 250 ? -15.313 -5.047 3.276 1.00 60.25 250 LEU A C 1
ATOM 1913 O O . LEU A 1 250 ? -15.757 -6.158 3.585 1.00 60.25 250 LEU A O 1
ATOM 1917 N N . PRO A 1 251 ? -16.123 -4.059 2.824 1.00 59.50 251 PRO A N 1
ATOM 1918 C CA . PRO A 1 251 ? -17.564 -4.250 2.712 1.00 59.50 251 PRO A CA 1
ATOM 1919 C C . PRO A 1 251 ? -17.963 -5.407 1.798 1.00 59.50 251 PRO A C 1
ATOM 1921 O O . PRO A 1 251 ? -18.864 -6.173 2.128 1.00 59.50 251 PRO A O 1
ATOM 1924 N N . VAL A 1 252 ? -17.245 -5.586 0.689 1.00 64.50 252 VAL A N 1
ATOM 1925 C CA . VAL A 1 252 ? -17.482 -6.683 -0.255 1.00 64.50 252 VAL A CA 1
ATOM 1926 C C . VAL A 1 252 ? -17.070 -8.011 0.377 1.00 64.50 252 VAL A C 1
ATOM 1928 O O . VAL A 1 252 ? -17.853 -8.963 0.371 1.00 64.50 252 VAL A O 1
ATOM 1931 N N . THR A 1 253 ? -15.888 -8.067 1.005 1.00 66.62 253 THR A N 1
ATOM 1932 C CA . THR A 1 253 ? -15.409 -9.308 1.636 1.00 66.62 253 THR A CA 1
ATOM 1933 C C . THR A 1 253 ? -16.331 -9.767 2.767 1.00 66.62 253 THR A C 1
ATOM 1935 O O . THR A 1 253 ? -16.590 -10.961 2.887 1.00 66.62 253 THR A O 1
ATOM 1938 N N . TRP A 1 254 ? -16.855 -8.858 3.596 1.00 67.44 254 TRP A N 1
ATOM 1939 C CA . TRP A 1 254 ? -17.739 -9.236 4.702 1.00 67.44 254 TRP A CA 1
ATOM 1940 C C . TRP A 1 254 ? -19.166 -9.544 4.248 1.00 67.44 254 TRP A C 1
ATOM 1942 O O . TRP A 1 254 ? -19.651 -10.644 4.520 1.00 67.44 254 TRP A O 1
ATOM 1952 N N . SER A 1 255 ? -19.834 -8.624 3.539 1.00 66.12 255 SER A N 1
ATOM 1953 C CA . SER A 1 255 ? -21.244 -8.796 3.151 1.00 66.12 255 SER A CA 1
ATOM 1954 C C . SER A 1 255 ? -21.456 -10.018 2.259 1.00 66.12 255 SER A C 1
ATOM 1956 O O . SER A 1 255 ? -22.479 -10.699 2.368 1.00 66.12 255 SER A O 1
ATOM 1958 N N . TYR A 1 256 ? -20.477 -10.332 1.407 1.00 66.88 256 TYR A N 1
ATOM 1959 C CA . TYR A 1 256 ? -20.522 -11.519 0.562 1.00 66.88 256 TYR A CA 1
ATOM 1960 C C . TYR A 1 256 ? -19.909 -12.734 1.257 1.00 66.88 256 TYR A C 1
ATOM 1962 O O . TYR A 1 256 ? -20.547 -13.781 1.350 1.00 66.88 256 TYR A O 1
ATOM 1970 N N . GLY A 1 257 ? -18.712 -12.591 1.827 1.00 65.88 257 GLY A N 1
ATOM 1971 C CA . GLY A 1 257 ? -17.983 -13.703 2.430 1.00 65.88 257 GLY A CA 1
ATOM 1972 C C . GLY A 1 257 ? -18.719 -14.375 3.583 1.00 65.88 257 GLY A C 1
ATOM 1973 O O . GLY A 1 257 ? -18.648 -15.597 3.713 1.00 65.88 257 GLY A O 1
ATOM 1974 N N . ARG A 1 258 ? -19.503 -13.629 4.376 1.00 70.00 258 ARG A N 1
ATOM 1975 C CA . ARG A 1 258 ? -20.315 -14.218 5.454 1.00 70.00 258 ARG A CA 1
ATOM 1976 C C . ARG A 1 258 ? -21.316 -15.259 4.943 1.00 70.00 258 ARG A C 1
ATOM 1978 O O . ARG A 1 258 ? -21.577 -16.234 5.640 1.00 70.00 258 ARG A O 1
ATOM 1985 N N . LYS A 1 259 ? -21.846 -15.089 3.721 1.00 70.50 259 LYS A N 1
ATOM 1986 C CA . LYS A 1 259 ? -22.772 -16.050 3.090 1.00 70.50 259 LYS A CA 1
ATOM 1987 C C . LYS A 1 259 ? -22.086 -17.384 2.780 1.00 70.50 259 LYS A C 1
ATOM 1989 O O . LYS A 1 259 ? -22.753 -18.410 2.732 1.00 70.50 259 LYS A O 1
ATOM 1994 N N . TYR A 1 260 ? -20.762 -17.364 2.640 1.00 71.50 260 TYR A N 1
ATOM 1995 C CA . TYR A 1 260 ? -19.911 -18.518 2.349 1.00 71.50 260 TYR A CA 1
ATOM 1996 C C . TYR A 1 260 ? -19.096 -18.981 3.566 1.00 71.50 260 TYR A C 1
ATOM 1998 O O . TYR A 1 260 ? -18.124 -19.719 3.427 1.00 71.50 260 TYR A O 1
ATOM 2006 N N . GLY A 1 261 ? -19.479 -18.556 4.775 1.00 76.44 261 GLY A N 1
ATOM 2007 C CA . GLY A 1 261 ? -18.843 -19.000 6.016 1.00 76.44 261 GLY A CA 1
ATOM 2008 C C . GLY A 1 261 ? -17.497 -18.339 6.328 1.00 76.44 261 GLY A C 1
ATOM 2009 O O . GLY A 1 261 ? -16.773 -18.847 7.184 1.00 76.44 261 GLY A O 1
ATOM 2010 N N . ILE A 1 262 ? -17.150 -17.216 5.683 1.00 73.00 262 ILE A N 1
ATOM 2011 C CA . ILE A 1 262 ? -15.960 -16.442 6.064 1.00 73.00 262 ILE A CA 1
ATOM 2012 C C . ILE A 1 262 ? -16.160 -15.883 7.475 1.00 73.00 262 ILE A C 1
ATOM 2014 O O . ILE A 1 262 ? -17.101 -15.138 7.752 1.00 73.00 262 ILE A O 1
ATOM 2018 N N . SER A 1 263 ? -15.250 -16.249 8.374 1.00 77.56 263 SER A N 1
ATOM 2019 C CA . SER A 1 263 ? -15.239 -15.792 9.762 1.00 77.56 263 SER A CA 1
ATOM 2020 C C . SER A 1 263 ? -14.567 -14.425 9.919 1.00 77.56 263 SER A C 1
ATOM 2022 O O . SER A 1 263 ? -13.682 -14.047 9.149 1.00 77.56 263 SER A O 1
ATOM 2024 N N . LEU A 1 264 ? -14.906 -13.711 10.997 1.00 73.62 264 LEU A N 1
ATOM 2025 C CA . LEU A 1 264 ? -14.212 -12.478 11.392 1.00 73.62 264 LEU A CA 1
ATOM 2026 C C . LEU A 1 264 ? -12.705 -12.702 11.599 1.00 73.62 264 LEU A C 1
ATOM 2028 O O . LEU A 1 264 ? -11.901 -11.836 11.273 1.00 73.62 264 LEU A O 1
ATOM 2032 N N . HIS A 1 265 ? -12.303 -13.880 12.085 1.00 74.38 265 HIS A N 1
ATOM 2033 C CA . HIS A 1 265 ? -10.891 -14.223 12.250 1.00 74.38 265 HIS A CA 1
ATOM 2034 C C . HIS A 1 265 ? -10.154 -14.313 10.904 1.00 74.38 265 HIS A C 1
ATOM 2036 O O . HIS A 1 265 ? -9.047 -13.794 10.770 1.00 74.38 265 HIS A O 1
ATOM 2042 N N . GLN A 1 266 ? -10.780 -14.909 9.881 1.00 76.62 266 GLN A N 1
ATOM 2043 C CA . GLN A 1 266 ? -10.217 -14.925 8.526 1.00 76.62 266 GLN A CA 1
ATOM 2044 C C . GLN A 1 266 ? -10.099 -13.512 7.952 1.00 76.62 266 GLN A C 1
ATOM 2046 O O . GLN A 1 266 ? -9.063 -13.194 7.373 1.00 76.62 266 GLN A O 1
ATOM 2051 N N . LEU A 1 267 ? -11.098 -12.649 8.173 1.00 75.00 267 LEU A N 1
ATOM 2052 C CA . LEU A 1 267 ? -11.021 -11.245 7.761 1.00 75.00 267 LEU A CA 1
ATOM 2053 C C . LEU A 1 267 ? -9.851 -10.514 8.419 1.00 75.00 267 LEU A C 1
ATOM 2055 O O . LEU A 1 267 ? -9.075 -9.879 7.715 1.00 75.00 267 LEU A O 1
ATOM 2059 N N . VAL A 1 268 ? -9.683 -10.639 9.739 1.00 77.50 268 VAL A N 1
ATOM 2060 C CA . VAL A 1 268 ? -8.542 -10.045 10.457 1.00 77.50 268 VAL A CA 1
ATOM 2061 C C . VAL A 1 268 ? -7.220 -10.546 9.875 1.00 77.50 268 VAL A C 1
ATOM 2063 O O . VAL A 1 268 ? -6.327 -9.748 9.586 1.00 77.50 268 VAL A O 1
ATOM 2066 N N . SER A 1 269 ? -7.114 -11.853 9.627 1.00 78.31 269 SER A N 1
ATOM 2067 C CA . SER A 1 269 ? -5.911 -12.443 9.043 1.00 78.31 269 SER A CA 1
ATOM 2068 C C . SER A 1 269 ? -5.592 -11.871 7.658 1.00 78.31 269 SER A C 1
ATOM 2070 O O . SER A 1 269 ? -4.443 -11.533 7.375 1.00 78.31 269 SER A O 1
ATOM 2072 N N . TRP A 1 270 ? -6.592 -11.750 6.782 1.00 79.94 270 TRP A N 1
ATOM 2073 C CA . TRP A 1 270 ? -6.400 -11.313 5.395 1.00 79.94 270 TRP A CA 1
ATOM 2074 C C . TRP A 1 270 ? -6.220 -9.805 5.247 1.00 79.94 270 TRP A C 1
ATOM 2076 O O . TRP A 1 270 ? -5.428 -9.387 4.410 1.00 79.94 270 TRP A O 1
ATOM 2086 N N . TRP A 1 271 ? -6.906 -9.011 6.067 1.00 78.50 271 TRP A N 1
ATOM 2087 C CA . TRP A 1 271 ? -6.968 -7.554 5.930 1.00 78.50 271 TRP A CA 1
ATOM 2088 C C . TRP A 1 271 ? -6.100 -6.790 6.924 1.00 78.50 271 TRP A C 1
ATOM 2090 O O . TRP A 1 271 ? -5.983 -5.575 6.814 1.00 78.50 271 TRP A O 1
ATOM 2100 N N . SER A 1 272 ? -5.489 -7.468 7.895 1.00 80.12 272 SER A N 1
ATOM 2101 C CA . SER A 1 272 ? -4.612 -6.826 8.876 1.00 80.12 272 SER A CA 1
ATOM 2102 C C . SER A 1 272 ? -3.325 -7.627 9.077 1.00 80.12 272 SER A C 1
ATOM 2104 O O . SER A 1 272 ? -2.242 -7.137 8.770 1.00 80.12 272 SER A O 1
ATOM 2106 N N . GLU A 1 273 ? -3.408 -8.898 9.485 1.00 79.00 273 GLU A N 1
ATOM 2107 C CA . GLU A 1 273 ? -2.220 -9.656 9.914 1.00 79.00 273 GLU A CA 1
ATOM 2108 C C . GLU A 1 273 ? -1.235 -9.984 8.788 1.00 79.00 273 GLU A C 1
ATOM 2110 O O . GLU A 1 273 ? -0.032 -9.734 8.908 1.00 79.00 273 GLU A O 1
ATOM 2115 N N . LYS A 1 274 ? -1.725 -10.561 7.685 1.00 82.06 274 LYS A N 1
ATOM 2116 C CA . LYS A 1 274 ? -0.879 -10.921 6.542 1.00 82.06 274 LYS A CA 1
ATOM 2117 C C . LYS A 1 274 ? -0.330 -9.683 5.823 1.00 82.06 274 LYS A C 1
ATOM 2119 O O . LYS A 1 274 ? 0.872 -9.690 5.548 1.00 82.06 274 LYS A O 1
ATOM 2124 N N . PRO A 1 275 ? -1.121 -8.623 5.560 1.00 83.62 275 PRO A N 1
ATOM 2125 C CA . PRO A 1 275 ? -0.588 -7.386 4.998 1.00 83.62 275 PRO A CA 1
ATOM 2126 C C . PRO A 1 275 ? 0.454 -6.713 5.901 1.00 83.62 275 PRO A C 1
ATOM 2128 O O . PRO A 1 275 ? 1.486 -6.278 5.393 1.00 83.62 275 PRO A O 1
ATOM 2131 N N . ALA A 1 276 ? 0.254 -6.704 7.230 1.00 80.06 276 ALA A N 1
ATOM 2132 C CA . ALA A 1 276 ? 1.254 -6.203 8.180 1.00 80.06 276 ALA A CA 1
ATOM 2133 C C . ALA A 1 276 ? 2.584 -6.943 7.990 1.00 80.06 276 ALA A C 1
ATOM 2135 O O . ALA A 1 276 ? 3.623 -6.331 7.729 1.00 80.06 276 ALA A O 1
ATOM 2136 N N . LYS A 1 277 ? 2.528 -8.282 8.012 1.00 81.88 277 LYS A N 1
ATOM 2137 C CA . LYS A 1 277 ? 3.699 -9.138 7.810 1.00 81.88 277 LYS A CA 1
ATOM 2138 C C . LYS A 1 277 ? 4.374 -8.890 6.458 1.00 81.88 277 LYS A C 1
ATOM 2140 O O . LYS A 1 277 ? 5.600 -8.823 6.411 1.00 81.88 277 LYS A O 1
ATOM 2145 N N . LEU A 1 278 ? 3.603 -8.743 5.377 1.00 81.62 278 LEU A N 1
ATOM 2146 C CA . LEU A 1 278 ? 4.126 -8.453 4.038 1.00 81.62 278 LEU A CA 1
ATOM 2147 C C . LEU A 1 278 ? 4.882 -7.118 4.006 1.00 81.62 278 LEU A C 1
ATOM 2149 O O . LEU A 1 278 ? 5.989 -7.052 3.481 1.00 81.62 278 LEU A O 1
ATOM 2153 N N . ALA A 1 279 ? 4.324 -6.077 4.621 1.00 77.31 279 ALA A N 1
ATOM 2154 C CA . ALA A 1 279 ? 4.942 -4.756 4.732 1.00 77.31 279 ALA A CA 1
ATOM 2155 C C . ALA A 1 279 ? 6.109 -4.703 5.748 1.00 77.31 279 ALA A C 1
ATOM 2157 O O . ALA A 1 279 ? 6.690 -3.639 5.994 1.00 77.31 279 ALA A O 1
ATOM 2158 N N . GLY A 1 280 ? 6.458 -5.838 6.369 1.00 74.38 280 GLY A N 1
ATOM 2159 C CA . GLY A 1 280 ? 7.453 -5.915 7.437 1.00 74.38 280 GLY A CA 1
ATOM 2160 C C . GLY A 1 280 ? 7.087 -5.056 8.650 1.00 74.38 280 GLY A C 1
ATOM 2161 O O . GLY A 1 280 ? 7.977 -4.513 9.299 1.00 74.38 280 GLY A O 1
ATOM 2162 N N . GLN A 1 281 ? 5.788 -4.891 8.904 1.00 66.88 281 GLN A N 1
ATOM 2163 C CA . GLN A 1 281 ? 5.221 -4.276 10.097 1.00 66.88 281 GLN A CA 1
ATOM 2164 C C . GLN A 1 281 ? 4.731 -5.410 11.003 1.00 66.88 281 GLN A C 1
ATOM 2166 O O . GLN A 1 281 ? 3.913 -6.228 10.585 1.00 66.88 281 GLN A O 1
ATOM 2171 N N . ASP A 1 282 ? 5.198 -5.504 12.247 1.00 55.69 282 ASP A N 1
ATOM 2172 C CA . ASP A 1 282 ? 4.506 -6.403 13.178 1.00 55.69 282 ASP A CA 1
ATOM 2173 C C . ASP A 1 282 ? 3.152 -5.784 13.534 1.00 55.69 282 ASP A C 1
ATOM 2175 O O . ASP A 1 282 ? 3.051 -4.578 13.724 1.00 55.69 282 ASP A O 1
ATOM 2179 N N . LEU A 1 283 ? 2.123 -6.592 13.784 1.00 47.62 283 LEU A N 1
ATOM 2180 C CA . LEU A 1 283 ? 0.876 -6.105 14.407 1.00 47.62 283 LEU A CA 1
ATOM 2181 C C . LEU A 1 283 ? 1.117 -5.475 15.791 1.00 47.62 283 LEU A C 1
ATOM 2183 O O . LEU A 1 283 ? 0.312 -4.688 16.281 1.00 47.62 283 LEU A O 1
ATOM 2187 N N . LYS A 1 284 ? 2.245 -5.822 16.427 1.00 36.28 284 LYS A N 1
ATOM 2188 C CA . LYS A 1 284 ? 2.757 -5.193 17.652 1.00 36.28 284 LYS A CA 1
ATOM 2189 C C . LYS A 1 284 ? 3.602 -3.936 17.378 1.00 36.28 284 LYS A C 1
ATOM 2191 O O . LYS A 1 284 ? 3.803 -3.159 18.303 1.00 36.28 284 LYS A O 1
ATOM 2196 N N . ASN A 1 285 ? 4.068 -3.740 16.140 1.00 33.41 285 ASN A N 1
ATOM 2197 C CA . ASN A 1 285 ? 4.970 -2.681 15.674 1.00 33.41 285 ASN A CA 1
ATOM 2198 C C . ASN A 1 285 ? 4.565 -2.159 14.272 1.00 33.41 285 ASN A C 1
ATOM 2200 O O . ASN A 1 285 ? 5.369 -2.219 13.340 1.00 33.41 285 ASN A O 1
ATOM 2204 N N . ILE A 1 286 ? 3.342 -1.636 14.098 1.00 36.97 286 ILE A N 1
ATOM 2205 C CA . ILE A 1 286 ? 3.072 -0.729 12.968 1.00 36.97 286 ILE A CA 1
ATOM 2206 C C . ILE A 1 286 ? 3.794 0.575 13.316 1.00 36.97 286 ILE A C 1
ATOM 2208 O O . ILE A 1 286 ? 3.287 1.434 14.036 1.00 36.97 286 ILE A O 1
ATOM 2212 N N . SER A 1 287 ? 5.059 0.635 12.919 1.00 32.28 287 SER A N 1
ATOM 2213 C CA . SER A 1 287 ? 5.947 1.775 13.067 1.00 32.28 287 SER A CA 1
ATOM 2214 C C . SER A 1 287 ? 6.952 1.729 11.924 1.00 32.28 287 SER A C 1
ATOM 2216 O O . SER A 1 287 ? 8.006 1.100 12.025 1.00 32.28 287 SER A O 1
ATOM 2218 N N . ALA A 1 288 ? 6.648 2.446 10.851 1.00 26.22 288 ALA A N 1
ATOM 2219 C CA . ALA A 1 288 ? 7.663 2.960 9.949 1.00 26.22 288 ALA A CA 1
ATOM 2220 C C . ALA A 1 288 ? 7.596 4.490 9.969 1.00 26.22 288 ALA A C 1
ATOM 2222 O O . ALA A 1 288 ? 6.771 5.115 9.320 1.00 26.22 288 ALA A O 1
ATOM 2223 N N . TYR A 1 289 ? 8.466 5.054 10.808 1.00 27.86 289 TYR A N 1
ATOM 2224 C CA . TYR A 1 289 ? 9.185 6.311 10.608 1.00 27.86 289 TYR A CA 1
ATOM 2225 C C . TYR A 1 289 ? 8.407 7.563 10.147 1.00 27.86 289 TYR A C 1
ATOM 2227 O O . TYR A 1 289 ? 8.674 8.140 9.102 1.00 27.86 289 TYR A O 1
ATOM 2235 N N . MET A 1 290 ? 7.600 8.110 11.059 1.00 24.03 290 MET A N 1
ATOM 2236 C CA . MET A 1 290 ? 7.782 9.488 11.541 1.00 24.03 290 MET A CA 1
ATOM 2237 C C . MET A 1 290 ? 7.400 9.553 13.018 1.00 24.03 290 MET A C 1
ATOM 2239 O O . MET A 1 290 ? 6.240 9.382 13.367 1.00 24.03 290 MET A O 1
ATOM 2243 N N . GLY A 1 291 ? 8.374 9.834 13.885 1.00 24.00 291 GLY A N 1
ATOM 2244 C CA . GLY A 1 291 ? 8.117 10.147 15.290 1.00 24.00 291 GLY A CA 1
ATOM 2245 C C . GLY A 1 291 ? 7.740 8.939 16.154 1.00 24.00 291 GLY A C 1
ATOM 2246 O O . GLY A 1 291 ? 6.798 8.194 15.916 1.00 24.00 291 GLY A O 1
ATOM 2247 N N . SER A 1 292 ? 8.491 8.754 17.226 1.00 24.38 292 SER A N 1
ATOM 2248 C CA . SER A 1 292 ? 8.257 7.781 18.287 1.00 24.38 292 SER A CA 1
ATOM 2249 C C . SER A 1 292 ? 6.823 7.813 18.848 1.00 24.38 292 SER A C 1
ATOM 2251 O O . SER A 1 292 ? 6.516 8.670 19.670 1.00 24.38 292 SER A O 1
ATOM 2253 N N . LYS A 1 293 ? 5.962 6.849 18.478 1.00 27.98 293 LYS A N 1
ATOM 2254 C CA . LYS A 1 293 ? 4.767 6.405 19.237 1.00 27.98 293 LYS A CA 1
ATOM 2255 C C . LYS A 1 293 ? 4.174 5.134 18.601 1.00 27.98 293 LYS A C 1
ATOM 2257 O O . LYS A 1 293 ? 3.823 5.147 17.433 1.00 27.98 293 LYS A O 1
ATOM 2262 N N . LEU A 1 294 ? 4.033 4.040 19.368 1.00 30.50 294 LEU A N 1
ATOM 2263 C CA . LEU A 1 294 ? 3.133 2.941 18.964 1.00 30.50 294 LEU A CA 1
ATOM 2264 C C . LEU A 1 294 ? 1.687 3.469 18.987 1.00 30.50 294 LEU A C 1
ATOM 2266 O O . LEU A 1 294 ? 1.344 4.191 19.925 1.00 30.50 294 LEU A O 1
ATOM 2270 N N . PHE A 1 295 ? 0.847 3.058 18.037 1.00 35.62 295 PHE A N 1
ATOM 2271 C CA . PHE A 1 295 ? -0.598 3.286 18.064 1.00 35.62 295 PHE A CA 1
ATOM 2272 C C . PHE A 1 295 ? -1.335 1.938 18.007 1.00 35.62 295 PHE A C 1
ATOM 2274 O O . PHE A 1 295 ? -1.061 1.107 17.151 1.00 35.62 295 PHE A O 1
ATOM 2281 N N . GLY A 1 296 ? -2.258 1.692 18.935 1.00 42.91 296 GLY A N 1
ATOM 2282 C CA . GLY A 1 296 ? -3.216 0.597 18.871 1.00 42.91 296 GLY A CA 1
ATOM 2283 C C . GLY A 1 296 ? -4.421 1.067 18.072 1.00 42.91 296 GLY A C 1
ATOM 2284 O O . GLY A 1 296 ? -5.321 1.695 18.629 1.00 42.91 296 GLY A O 1
ATOM 2285 N N . LYS A 1 297 ? -4.393 0.825 16.762 1.00 58.78 297 LYS A N 1
ATOM 2286 C CA . LYS A 1 297 ? -5.456 1.237 15.848 1.00 58.78 297 LYS A CA 1
ATOM 2287 C C . LYS A 1 297 ? -6.498 0.131 15.737 1.00 58.78 297 LYS A C 1
ATOM 2289 O O . LYS A 1 297 ? -6.168 -1.011 15.420 1.00 58.78 297 LYS A O 1
ATOM 2294 N N . VAL A 1 298 ? -7.745 0.478 16.027 1.00 49.56 298 VAL A N 1
ATOM 2295 C CA . VAL A 1 298 ? -8.898 -0.419 15.945 1.00 49.56 298 VAL A CA 1
ATOM 2296 C C . VAL A 1 298 ? -9.953 0.200 15.044 1.00 49.56 298 VAL A C 1
ATOM 2298 O O . VAL A 1 298 ? -10.087 1.423 14.997 1.00 49.56 298 VAL A O 1
ATOM 2301 N N . PHE A 1 299 ? -10.690 -0.649 14.342 1.00 57.06 299 PHE A N 1
ATOM 2302 C CA . PHE A 1 299 ? -11.856 -0.276 13.557 1.00 57.06 299 PHE A CA 1
ATOM 2303 C C . PHE A 1 299 ? -13.098 -0.985 14.106 1.00 57.06 299 PHE A C 1
ATOM 2305 O O . PHE A 1 299 ? -12.990 -2.070 14.685 1.00 57.06 299 PHE A O 1
ATOM 2312 N N . MET A 1 300 ? -14.263 -0.356 13.925 1.00 46.28 300 MET A N 1
ATOM 2313 C CA . MET A 1 300 ? -15.550 -0.868 14.386 1.00 46.28 300 MET A CA 1
ATOM 2314 C C . MET A 1 300 ? -16.422 -1.282 13.209 1.00 46.28 300 MET A C 1
ATOM 2316 O O . MET A 1 300 ? -16.777 -0.450 12.375 1.00 46.28 300 MET A O 1
ATOM 2320 N N . LEU A 1 301 ? -16.796 -2.557 13.185 1.00 49.38 301 LEU A N 1
ATOM 2321 C CA . LEU A 1 301 ? -17.647 -3.154 12.166 1.00 49.38 301 LEU A CA 1
ATOM 2322 C C . LEU A 1 301 ? -19.039 -3.437 12.745 1.00 49.38 301 LEU A C 1
ATOM 2324 O O . LEU A 1 301 ? -19.176 -4.287 13.624 1.00 49.38 301 LEU A O 1
ATOM 2328 N N . ASP A 1 302 ? -20.079 -2.779 12.234 1.00 52.72 302 ASP A N 1
ATOM 2329 C CA . ASP A 1 302 ? -21.457 -3.213 12.488 1.00 52.72 302 ASP A CA 1
ATOM 2330 C C . ASP A 1 302 ? -21.773 -4.458 11.638 1.00 52.72 302 ASP A C 1
ATOM 2332 O O . ASP A 1 302 ? -21.735 -4.422 10.409 1.00 52.72 302 ASP A O 1
ATOM 2336 N N . GLY A 1 303 ? -22.034 -5.589 12.298 1.00 47.91 303 GLY A N 1
ATOM 2337 C CA . GLY A 1 303 ? -22.366 -6.862 11.647 1.00 47.91 303 GLY A CA 1
ATOM 2338 C C . GLY A 1 303 ? -23.868 -7.109 11.458 1.00 47.91 303 GLY A C 1
ATOM 2339 O O . GLY A 1 303 ? -24.239 -8.135 10.871 1.00 47.91 303 GLY A O 1
ATOM 2340 N N . SER A 1 304 ? -24.718 -6.217 11.981 1.00 46.75 304 SER A N 1
ATOM 2341 C CA . SER A 1 304 ? -26.178 -6.376 12.039 1.00 46.75 304 SER A CA 1
ATOM 2342 C C . SER A 1 304 ? -26.917 -5.837 10.811 1.00 46.75 304 SER A C 1
ATOM 2344 O O . SER A 1 304 ? -28.060 -6.223 10.568 1.00 46.75 304 SER A O 1
ATOM 2346 N N . THR A 1 305 ? -26.264 -4.993 10.015 1.00 42.09 305 THR A N 1
ATOM 2347 C CA . THR A 1 305 ? -26.832 -4.334 8.838 1.00 42.09 305 THR A CA 1
ATOM 2348 C C . THR A 1 305 ? -26.324 -4.972 7.536 1.00 42.09 305 THR A C 1
ATOM 2350 O O . THR A 1 305 ? -25.177 -5.408 7.437 1.00 42.09 305 THR A O 1
ATOM 2353 N N . ASP A 1 306 ? -27.182 -5.034 6.508 1.00 38.50 306 ASP A N 1
ATOM 2354 C CA . ASP A 1 306 ? -26.837 -5.546 5.165 1.00 38.50 306 ASP A CA 1
ATOM 2355 C C . ASP A 1 306 ? -25.834 -4.643 4.405 1.00 38.50 306 ASP A C 1
ATOM 2357 O O . ASP A 1 306 ? -25.363 -4.995 3.320 1.00 38.50 306 ASP A O 1
ATOM 2361 N N . GLY A 1 307 ? -25.461 -3.496 4.984 1.00 35.22 307 GLY A N 1
ATOM 2362 C CA . GLY A 1 307 ? -24.421 -2.594 4.498 1.00 35.22 307 GLY A CA 1
ATOM 2363 C C . GLY A 1 307 ? -23.509 -2.147 5.638 1.00 35.22 307 GLY A C 1
ATOM 2364 O O . GLY A 1 307 ? -23.992 -1.714 6.678 1.00 35.22 307 GLY A O 1
ATOM 2365 N N . LEU A 1 308 ? -22.190 -2.233 5.436 1.00 36.56 308 LEU A N 1
ATOM 2366 C CA . LEU A 1 308 ? -21.214 -1.728 6.401 1.00 36.56 308 LEU A CA 1
ATOM 2367 C C . LEU A 1 308 ? -21.305 -0.206 6.508 1.00 36.56 308 LEU A C 1
ATOM 2369 O O . LEU A 1 308 ? -21.098 0.501 5.523 1.00 36.56 308 LEU A O 1
ATOM 2373 N N . ALA A 1 309 ? -21.472 0.290 7.728 1.00 31.12 309 ALA A N 1
ATOM 2374 C CA . ALA A 1 309 ? -21.090 1.645 8.086 1.00 31.12 309 ALA A CA 1
ATOM 2375 C C . ALA A 1 309 ? -19.956 1.573 9.113 1.00 31.12 309 ALA A C 1
ATOM 2377 O O . ALA A 1 309 ? -20.074 0.890 10.132 1.00 31.12 309 ALA A O 1
ATOM 2378 N N . ALA A 1 310 ? -18.859 2.293 8.863 1.00 34.00 310 ALA A N 1
ATOM 2379 C CA . ALA A 1 310 ? -17.934 2.655 9.928 1.00 34.00 310 ALA A CA 1
ATOM 2380 C C . ALA A 1 310 ? -18.740 3.383 11.011 1.00 34.00 310 ALA A C 1
ATOM 2382 O O . ALA A 1 310 ? -19.326 4.438 10.750 1.00 34.00 310 ALA A O 1
ATOM 2383 N N . VAL A 1 311 ? -18.825 2.810 12.213 1.00 32.75 311 VAL A N 1
ATOM 2384 C CA . VAL A 1 311 ? -19.615 3.414 13.289 1.00 32.75 311 VAL A CA 1
ATOM 2385 C C . VAL A 1 311 ? -18.861 4.635 13.820 1.00 32.75 311 VAL A C 1
ATOM 2387 O O . VAL A 1 311 ? -17.999 4.538 14.689 1.00 32.75 311 VAL A O 1
ATOM 2390 N N . GLY A 1 312 ? -19.209 5.802 13.277 1.00 30.33 312 GLY A N 1
ATOM 2391 C CA . GLY A 1 312 ? -18.927 7.113 13.850 1.00 30.33 312 GLY A CA 1
ATOM 2392 C C . GLY A 1 312 ? -17.891 7.957 13.104 1.00 30.33 312 GLY A C 1
ATOM 2393 O O . GLY A 1 312 ? -16.755 7.550 12.878 1.00 30.33 312 GLY A O 1
ATOM 2394 N N . ASN A 1 313 ? -18.238 9.235 12.914 1.00 28.80 313 ASN A N 1
ATOM 2395 C CA . ASN A 1 313 ? -17.316 10.337 12.590 1.00 28.80 313 ASN A CA 1
ATOM 2396 C C . ASN A 1 313 ? -16.188 10.536 13.636 1.00 28.80 313 ASN A C 1
ATOM 2398 O O . ASN A 1 313 ? -15.372 11.440 13.496 1.00 28.80 313 ASN A O 1
ATOM 2402 N N . ASN A 1 314 ? -16.121 9.702 14.682 1.00 30.12 314 ASN A N 1
ATOM 2403 C CA . ASN A 1 314 ? -15.132 9.756 15.759 1.00 30.12 314 ASN A CA 1
ATOM 2404 C C . ASN A 1 314 ? -14.010 8.708 15.639 1.00 30.12 314 ASN A C 1
ATOM 2406 O O . ASN A 1 314 ? -13.105 8.717 16.471 1.00 30.12 314 ASN A O 1
ATOM 2410 N N . ALA A 1 315 ? -13.976 7.878 14.584 1.00 30.19 315 ALA A N 1
ATOM 2411 C CA . ALA A 1 315 ? -12.753 7.141 14.216 1.00 30.19 315 ALA A CA 1
ATOM 2412 C C . ALA A 1 315 ? -11.581 8.094 13.868 1.00 30.19 315 ALA A C 1
ATOM 2414 O O . ALA A 1 315 ? -10.416 7.707 13.906 1.00 30.19 315 ALA A O 1
ATOM 2415 N N . LEU A 1 316 ? -11.893 9.376 13.634 1.00 31.23 316 LEU A N 1
ATOM 2416 C CA . LEU A 1 316 ? -10.968 10.511 13.525 1.00 31.23 316 LEU A CA 1
ATOM 2417 C C . LEU A 1 316 ? -10.326 10.935 14.874 1.00 31.23 316 LEU A C 1
ATOM 2419 O O . LEU A 1 316 ? -9.465 11.812 14.908 1.00 31.23 316 LEU A O 1
ATOM 2423 N N . GLY A 1 317 ? -10.725 10.338 16.002 1.00 25.97 317 GLY A N 1
ATOM 2424 C CA . GLY A 1 317 ? -10.593 10.926 17.342 1.00 25.97 317 GLY A CA 1
ATOM 2425 C C . GLY A 1 317 ? -9.472 10.422 18.257 1.00 25.97 317 GLY A C 1
ATOM 2426 O O . GLY A 1 317 ? -9.616 10.522 19.473 1.00 25.97 317 GLY A O 1
ATOM 2427 N N . LEU A 1 318 ? -8.356 9.894 17.742 1.00 26.22 318 LEU A N 1
ATOM 2428 C CA . LEU A 1 318 ? -7.143 9.665 18.562 1.00 26.22 318 LEU A CA 1
ATOM 2429 C C . LEU A 1 318 ? -5.878 10.352 18.021 1.00 26.22 318 LEU A C 1
ATOM 2431 O O . LEU A 1 318 ? -4.799 10.181 18.590 1.00 26.22 318 LEU A O 1
ATOM 2435 N N . CYS A 1 319 ? -6.026 11.199 16.996 1.00 24.64 319 CYS A N 1
ATOM 2436 C CA . CYS A 1 319 ? -4.969 12.070 16.472 1.00 24.64 319 CYS A CA 1
ATOM 2437 C C . CYS A 1 319 ? -5.253 13.575 16.697 1.00 24.64 319 CYS A C 1
ATOM 2439 O O . CYS A 1 319 ? -4.647 14.422 16.049 1.00 24.64 319 CYS A O 1
ATOM 2441 N N . SER A 1 320 ? -6.151 13.932 17.626 1.00 25.23 320 SER A N 1
ATOM 2442 C CA . SER A 1 320 ? -6.494 15.332 17.933 1.00 25.23 320 SER A CA 1
ATOM 2443 C C . SER A 1 320 ? -6.505 15.630 19.442 1.00 25.23 320 SER A C 1
ATOM 2445 O O . SER A 1 320 ? -7.551 15.807 20.058 1.00 25.23 320 SER A O 1
ATOM 2447 N N . GLN A 1 321 ? -5.325 15.696 20.052 1.00 19.80 321 GLN A N 1
ATOM 2448 C CA . GLN A 1 321 ? -5.050 16.489 21.260 1.00 19.80 321 GLN A CA 1
ATOM 2449 C C . GLN A 1 321 ? -3.593 16.941 21.082 1.00 19.80 321 GLN A C 1
ATOM 2451 O O . GLN A 1 321 ? -2.708 16.094 21.079 1.00 19.80 321 GLN A O 1
ATOM 2456 N N . SER A 1 322 ? -3.239 18.185 20.778 1.00 21.30 322 SER A N 1
ATOM 2457 C CA . SER A 1 322 ? -3.761 19.482 21.205 1.00 21.30 322 SER A CA 1
ATOM 2458 C C . SER A 1 322 ? -3.166 20.557 20.285 1.00 21.30 322 SER A C 1
ATOM 2460 O O . SER A 1 322 ? -1.943 20.641 20.230 1.00 21.30 322 SER A O 1
ATOM 2462 N N . TRP A 1 323 ? -3.987 21.366 19.610 1.00 23.86 323 TRP A N 1
ATOM 2463 C CA . TRP A 1 323 ? -3.543 22.598 18.940 1.00 23.86 323 TRP A CA 1
ATOM 2464 C C . TRP A 1 323 ? -4.672 23.637 19.004 1.00 23.86 323 TRP A C 1
ATOM 2466 O O . TRP A 1 323 ? -5.509 23.732 18.109 1.00 23.86 323 TRP A O 1
ATOM 2476 N N . LEU A 1 324 ? -4.725 24.335 20.140 1.00 23.39 324 LEU A N 1
ATOM 2477 C CA . LEU A 1 324 ? -4.967 25.777 20.187 1.00 23.39 324 LEU A CA 1
ATOM 2478 C C . LEU A 1 324 ? -3.597 26.437 20.356 1.00 23.39 324 LEU A C 1
ATOM 2480 O O . LEU A 1 324 ? -2.774 25.832 21.085 1.00 23.39 324 LEU A O 1
#

Radius of gyration: 21.55 Å; chains: 1; bounding box: 51×47×74 Å

Sequence (324 aa):
MKVEVKGGKIKSVVEGDDWRANTWSKQVIDYGEAVIMPGLIDVHAHLDDPGRTEWEGFPSGTRAAAAGGITTLIDMPLNSFPSTVSEETLKLKIKAAQERIFVDVGFWGGLVPENAFNATSLERLLEAGALGLKSFMCPSGINDFPMTNSSHIKEGLSVLAKYKRPLLVHAEIQPEAEDDIAGNPRSYSTYLKEEAAIKELLTVTKDTRPGGSSEGAEEIPDGDTRFKCAPPIRDADNKEKLWTALMFVLPVTWSYGRKYGISLHQLVSWWSEKPAKLAGQDLKNISAYMGSKLFGKVFMLDGSTDGLAAVGNNALGLCSQSWL

Foldseek 3Di:
DDFDDDLQATPDDDDDDVPPPDDDDDDDDDPDPWDKAFAFEAEEDACQPDPVNVVHHQQRVQVVCLFLRHQEYEHEQPNHPPGQAFLVSVVRRVVSNPPRHLHHYAYAHEQAPVCLQPLVRLLRSVVSFHLAYEAEQDQPVDDNHGHDDPSSVVSRVVSCVVVVADYHYLQADDDPDPVPPPDDPQDPVSVVVSVVSVVVVVVVDDDDADAADDDAPVPDDPPPCVQDDVVGGHGRVVRGRCHVPDDDRPQCCQLVVVVVVDDPVNVSCSGPCVSCVNSVAHLQGPDGDDDDDDHRQIWIFDNPDSTTGGPDPCSSPSVDPDDD